Protein AF-A0A5J4VW97-F1 (afdb_monomer)

Nearest PDB structures (foldseek):
  2fdo-assembly1_A  TM=5.458E-01  e=4.031E+00  Archaeoglobus fulgidus DSM 4304

pLDDT: mean 90.82, std 8.88, range [50.03, 98.62]

Organism: NCBI:txid222440

Sequence (195 aa):
MKVKSCKAITDGGGIFLSSGLGSKIILDKSEIYQCESNGNGGGIYSQIFISSQNSYQISGFGGGIFLICDGKYYPSQKNMDFHGMKIYNNSADKFGQSAYVVMNNVSEWCQHGILGEYLKGNYSDTYSNETDLEGIAMNMNIFNYATQQLIQQQQQPLELFWRILGILNKANVIAKVSMTKTKLSFILEGQNMIS

Solvent-accessible surface area (backbone atoms only — not comparable to full-atom values): 10169 Å² total; per-residue (Å²): 90,80,36,63,70,20,66,29,80,43,55,13,25,64,36,74,45,81,42,52,69,90,60,70,52,74,38,56,62,17,38,34,32,46,9,26,24,64,15,26,1,2,20,30,21,37,39,34,30,84,64,98,75,79,90,71,84,69,60,18,33,0,1,23,29,20,40,39,27,61,51,79,80,55,80,92,68,72,33,65,32,24,33,62,16,41,64,45,75,28,45,35,82,68,47,5,27,33,28,21,40,37,17,54,47,45,55,61,55,26,48,36,82,62,78,15,42,38,65,47,32,66,63,39,100,87,75,51,62,61,57,32,41,21,30,29,70,35,49,45,74,57,58,52,72,51,51,71,68,58,46,67,71,61,41,44,46,48,59,70,53,35,54,80,72,46,45,78,76,44,80,46,79,49,79,48,78,52,101,88,51,76,45,80,45,82,47,77,43,56,48,71,61,84,129

Foldseek 3Di:
DEFDLFEEQEAASAEEEDEEPLAADAQAQYEFANFAYQAEARHYEYEYYHDDDDDFDDGFYAQHYEYEYQDDDDVVSNRQANAQYHFDHGGTPAAQSHYEYEEQPLLCCCQPDAQSRRNQRPPDPVPHDLRNAKYANDHPVCVRPDDPVRCVVGMGRSSVSRDPDWAFPDWDWDWDDDPVDIDIDIDTDTPPPDD

Mean predicted aligned error: 6.79 Å

Structure (mmCIF, N/CA/C/O backbone):
data_AF-A0A5J4VW97-F1
#
_entry.id   AF-A0A5J4VW97-F1
#
loop_
_atom_site.group_PDB
_atom_site.id
_atom_site.type_symbol
_atom_site.label_atom_id
_atom_site.label_alt_id
_atom_site.label_comp_id
_atom_site.label_asym_id
_atom_site.label_entity_id
_atom_site.label_seq_id
_atom_site.pdbx_PDB_ins_code
_atom_site.Cartn_x
_atom_site.Cartn_y
_atom_site.Cartn_z
_atom_site.occupancy
_atom_site.B_iso_or_equiv
_atom_site.auth_seq_id
_atom_site.auth_comp_id
_atom_site.auth_asym_id
_atom_site.auth_atom_id
_atom_site.pdbx_PDB_model_num
ATOM 1 N N . MET A 1 1 ? -4.703 -15.954 -4.474 1.00 94.12 1 MET A N 1
ATOM 2 C CA . MET A 1 1 ? -3.315 -16.131 -4.986 1.00 94.12 1 MET A CA 1
ATOM 3 C C . MET A 1 1 ? -2.323 -16.042 -3.825 1.00 94.12 1 MET A C 1
ATOM 5 O O . MET A 1 1 ? -2.695 -15.469 -2.812 1.00 94.12 1 MET A O 1
ATOM 9 N N . LYS A 1 2 ? -1.099 -16.590 -3.924 1.00 96.56 2 LYS A N 1
ATOM 10 C CA . LYS A 1 2 ? -0.040 -16.382 -2.914 1.00 96.56 2 LYS A CA 1
ATOM 11 C C . LYS A 1 2 ? 1.253 -15.875 -3.564 1.00 96.56 2 LYS A C 1
ATOM 13 O O . LYS A 1 2 ? 1.780 -16.563 -4.432 1.00 96.56 2 LYS A O 1
ATOM 18 N N . VAL A 1 3 ? 1.755 -14.723 -3.124 1.00 97.12 3 VAL A N 1
ATOM 19 C CA . VAL A 1 3 ? 3.041 -14.124 -3.518 1.00 97.12 3 VAL A CA 1
ATOM 20 C C . VAL A 1 3 ? 3.897 -14.043 -2.260 1.00 97.12 3 VAL A C 1
ATOM 22 O O . VAL A 1 3 ? 3.476 -13.459 -1.264 1.00 97.12 3 VAL A O 1
ATOM 25 N N . LYS A 1 4 ? 5.047 -14.717 -2.244 1.00 97.06 4 LYS A N 1
ATOM 26 C CA . LYS A 1 4 ? 5.792 -14.912 -1.000 1.00 97.06 4 LYS A CA 1
ATOM 27 C C . LYS A 1 4 ? 7.289 -14.959 -1.196 1.00 97.06 4 LYS A C 1
ATOM 29 O O . LYS A 1 4 ? 7.751 -15.576 -2.153 1.00 97.06 4 LYS A O 1
ATOM 34 N N . SER A 1 5 ? 8.023 -14.401 -0.235 1.00 97.12 5 SER A N 1
ATOM 35 C CA . SER A 1 5 ? 9.491 -14.473 -0.203 1.00 97.12 5 SER A CA 1
ATOM 36 C C . SER A 1 5 ? 10.131 -13.970 -1.507 1.00 97.12 5 SER A C 1
ATOM 38 O O . SER A 1 5 ? 11.146 -14.500 -1.958 1.00 97.12 5 SER A O 1
ATOM 40 N N . CYS A 1 6 ? 9.490 -12.983 -2.136 1.00 95.50 6 CYS A N 1
ATOM 41 C CA . CYS A 1 6 ? 9.892 -12.406 -3.410 1.00 95.50 6 CYS A CA 1
ATOM 42 C C . CYS A 1 6 ? 10.992 -11.363 -3.214 1.00 95.50 6 CYS A C 1
ATOM 44 O O . CYS A 1 6 ? 10.962 -10.613 -2.241 1.00 95.50 6 CYS A O 1
ATOM 46 N N . LYS A 1 7 ? 11.940 -11.307 -4.154 1.00 94.06 7 LYS A N 1
ATOM 47 C CA . LYS A 1 7 ? 13.044 -10.342 -4.158 1.00 94.06 7 LYS A CA 1
ATOM 48 C C . LYS A 1 7 ? 13.318 -9.898 -5.588 1.00 94.06 7 LYS A C 1
ATOM 50 O O . LYS A 1 7 ? 13.533 -10.754 -6.446 1.00 94.06 7 LYS A O 1
ATOM 55 N N . ALA A 1 8 ? 13.356 -8.595 -5.843 1.00 93.31 8 ALA A N 1
ATOM 56 C CA . ALA A 1 8 ? 13.760 -8.056 -7.141 1.00 93.31 8 ALA A CA 1
ATOM 57 C C . ALA A 1 8 ? 14.739 -6.886 -7.023 1.00 93.31 8 ALA A C 1
ATOM 59 O O . ALA A 1 8 ? 14.723 -6.114 -6.069 1.00 93.31 8 ALA A O 1
ATOM 60 N N . ILE A 1 9 ? 15.586 -6.748 -8.044 1.00 92.25 9 ILE A N 1
ATOM 61 C CA . ILE A 1 9 ? 16.441 -5.565 -8.237 1.00 92.25 9 ILE A CA 1
ATOM 62 C C . ILE A 1 9 ? 15.635 -4.422 -8.880 1.00 92.25 9 ILE A C 1
ATOM 64 O O . ILE A 1 9 ? 15.969 -3.253 -8.729 1.00 92.25 9 ILE A O 1
ATOM 68 N N . THR A 1 10 ? 14.576 -4.758 -9.610 1.00 92.06 10 THR A N 1
ATOM 69 C CA . THR A 1 10 ? 13.643 -3.813 -10.232 1.00 92.06 10 THR A CA 1
ATOM 70 C C . THR A 1 10 ? 12.301 -3.881 -9.510 1.00 92.06 10 THR A C 1
ATOM 72 O O . THR A 1 10 ? 12.257 -4.276 -8.351 1.00 92.06 10 THR A O 1
ATOM 75 N N . ASP A 1 11 ? 11.214 -3.510 -10.179 1.00 94.06 11 ASP A N 1
ATOM 76 C CA . ASP A 1 11 ? 9.869 -3.587 -9.627 1.00 94.06 11 ASP A CA 1
ATOM 77 C C . ASP A 1 11 ? 9.306 -5.020 -9.596 1.00 94.06 11 ASP A C 1
ATOM 79 O O . ASP A 1 11 ? 9.664 -5.851 -10.435 1.00 94.06 11 ASP A O 1
ATOM 83 N N . GLY A 1 12 ? 8.355 -5.278 -8.694 1.00 92.62 12 GLY A N 1
ATOM 84 C CA . GLY A 1 12 ? 7.466 -6.440 -8.781 1.00 92.62 12 GLY A CA 1
ATOM 85 C C . GLY A 1 12 ? 8.156 -7.774 -8.522 1.00 92.62 12 GLY A C 1
ATOM 86 O O . GLY A 1 12 ? 8.229 -8.607 -9.422 1.00 92.62 12 GLY A O 1
ATOM 87 N N . GLY A 1 13 ? 8.631 -8.019 -7.299 1.00 91.44 13 GLY A N 1
ATOM 88 C CA . GLY A 1 13 ? 9.433 -9.212 -6.989 1.00 91.44 13 GLY A CA 1
ATOM 89 C C . GLY A 1 13 ? 8.749 -10.556 -7.250 1.00 91.44 13 GLY A C 1
ATOM 90 O O . GLY A 1 13 ? 9.432 -11.569 -7.398 1.00 91.44 13 GLY A O 1
ATOM 91 N N . GLY A 1 14 ? 7.417 -10.595 -7.292 1.00 94.44 14 GLY A N 1
ATOM 92 C CA . GLY A 1 14 ? 6.655 -11.753 -7.756 1.00 94.44 14 GLY A CA 1
ATOM 93 C C . GLY A 1 14 ? 5.895 -11.486 -9.048 1.00 94.44 14 GLY A C 1
ATOM 94 O O . GLY A 1 14 ? 5.873 -12.332 -9.939 1.00 94.44 14 GLY A O 1
ATOM 95 N N . ILE A 1 15 ? 5.238 -10.330 -9.136 1.00 95.88 15 ILE A N 1
ATOM 96 C CA . ILE A 1 15 ? 4.358 -9.980 -10.248 1.00 95.88 15 ILE A CA 1
ATOM 97 C C . ILE A 1 15 ? 4.656 -8.558 -10.711 1.00 95.88 15 ILE A C 1
ATOM 99 O O . ILE A 1 15 ? 4.602 -7.613 -9.927 1.00 95.88 15 ILE A O 1
ATOM 103 N N . PHE A 1 16 ? 4.869 -8.415 -12.015 1.00 93.88 16 PHE A N 1
ATOM 104 C CA . PHE A 1 16 ? 4.930 -7.138 -12.708 1.00 93.88 16 PHE A CA 1
ATOM 105 C C . PHE A 1 16 ? 3.758 -7.049 -13.688 1.00 93.88 16 PHE A C 1
ATOM 107 O O . PHE A 1 16 ? 3.637 -7.876 -14.595 1.00 93.88 16 PHE A O 1
ATOM 114 N N . LEU A 1 17 ? 2.887 -6.057 -13.508 1.00 90.81 17 LEU A N 1
ATOM 115 C CA . LEU A 1 17 ? 1.732 -5.810 -14.367 1.00 90.81 17 LEU A CA 1
ATOM 116 C C . LEU A 1 17 ? 1.817 -4.417 -14.976 1.00 90.81 17 LEU A C 1
ATOM 118 O O . LEU A 1 17 ? 1.935 -3.417 -14.275 1.00 90.81 17 LEU A O 1
ATOM 122 N N . SER A 1 18 ? 1.675 -4.360 -16.294 1.00 89.44 18 SER A N 1
ATOM 123 C CA . SER A 1 18 ? 1.541 -3.122 -17.054 1.00 89.44 18 SER A CA 1
ATOM 124 C C . SER A 1 18 ? 0.348 -3.305 -17.983 1.00 89.44 18 SER A C 1
ATOM 126 O O . SER A 1 18 ? 0.370 -4.156 -18.872 1.00 89.44 18 SER A O 1
ATOM 128 N N . SER A 1 19 ? -0.745 -2.599 -17.696 1.00 86.44 19 SER A N 1
ATOM 129 C CA . SER A 1 19 ? -2.043 -2.839 -18.333 1.00 86.44 19 SER A CA 1
ATOM 130 C C . SER A 1 19 ? -2.726 -1.539 -18.764 1.00 86.44 19 SER A C 1
ATOM 132 O O . SER A 1 19 ? -2.532 -0.483 -18.166 1.00 86.44 19 SER A O 1
ATOM 134 N N . GLY A 1 20 ? -3.567 -1.614 -19.796 1.00 85.56 20 GLY A N 1
ATOM 135 C CA . GLY A 1 20 ? -4.351 -0.467 -20.264 1.00 85.56 20 GLY A CA 1
ATOM 136 C C . GLY A 1 20 ? -5.549 -0.136 -19.364 1.00 85.56 20 GLY A C 1
ATOM 137 O O . GLY A 1 20 ? -5.940 -0.927 -18.499 1.00 85.56 20 GLY A O 1
ATOM 138 N N . LEU A 1 21 ? -6.178 1.018 -19.599 1.00 81.25 21 LEU A N 1
ATOM 139 C CA . LEU A 1 21 ? -7.448 1.394 -18.964 1.00 81.25 21 LEU A CA 1
ATOM 140 C C . LEU A 1 21 ? -8.512 0.293 -19.081 1.00 81.25 21 LEU A C 1
ATOM 142 O O . LEU A 1 21 ? -8.637 -0.376 -20.102 1.00 81.25 21 LEU A O 1
ATOM 146 N N . GLY A 1 22 ? -9.319 0.144 -18.029 1.00 79.88 22 GLY A N 1
ATOM 147 C CA . GLY A 1 22 ? -10.380 -0.869 -17.957 1.00 79.88 22 GLY A CA 1
ATOM 148 C C . GLY A 1 22 ? -9.904 -2.252 -17.502 1.00 79.88 22 GLY A C 1
ATOM 149 O O . GLY A 1 22 ? -10.734 -3.134 -17.278 1.00 79.88 22 GLY A O 1
ATOM 150 N N . SER A 1 23 ? -8.596 -2.434 -17.305 1.00 87.00 23 SER A N 1
ATOM 151 C CA . SER A 1 23 ? -8.039 -3.644 -16.695 1.00 87.00 23 SER A CA 1
ATOM 152 C C . SER A 1 23 ? -8.556 -3.843 -15.273 1.00 87.00 23 SER A C 1
ATOM 154 O O . SER A 1 23 ? -8.866 -2.878 -14.570 1.00 87.00 23 SER A O 1
ATOM 156 N N . LYS A 1 24 ? -8.650 -5.108 -14.858 1.00 90.88 24 LYS A N 1
ATOM 157 C CA . LYS A 1 24 ? -9.114 -5.494 -13.525 1.00 90.88 24 LYS A CA 1
ATOM 158 C C . LYS A 1 24 ? -7.954 -6.000 -12.681 1.00 90.88 24 LYS A C 1
ATOM 160 O O . LYS A 1 24 ? -7.224 -6.885 -13.116 1.00 90.88 24 LYS A O 1
ATOM 165 N N . ILE A 1 25 ? -7.846 -5.486 -11.464 1.00 92.38 25 ILE A N 1
ATOM 166 C CA . ILE A 1 25 ? -6.934 -5.957 -10.428 1.00 92.38 25 ILE A CA 1
ATOM 167 C C . ILE A 1 25 ? -7.789 -6.424 -9.254 1.00 92.38 25 ILE A C 1
ATOM 169 O O . ILE A 1 25 ? -8.270 -5.626 -8.452 1.00 92.38 25 ILE A O 1
ATOM 173 N N . ILE A 1 26 ? -7.996 -7.734 -9.183 1.00 94.69 26 ILE A N 1
ATOM 174 C CA . ILE A 1 26 ? -8.779 -8.375 -8.128 1.00 94.69 26 ILE A CA 1
ATOM 175 C C . ILE A 1 26 ? -7.824 -9.241 -7.315 1.00 94.69 26 ILE A C 1
ATOM 177 O O . ILE A 1 26 ? -7.293 -10.230 -7.820 1.00 94.69 26 ILE A O 1
ATOM 181 N N . LEU A 1 27 ? -7.591 -8.847 -6.067 1.00 95.56 27 LEU A N 1
ATOM 182 C CA . LEU A 1 27 ? -6.713 -9.533 -5.121 1.00 95.56 27 LEU A CA 1
ATOM 183 C C . LEU A 1 27 ? -7.504 -10.198 -3.985 1.00 95.56 27 LEU A C 1
ATOM 185 O O . LEU A 1 27 ? -6.908 -10.559 -2.968 1.00 95.56 27 LEU A O 1
ATOM 189 N N . ASP A 1 28 ? -8.811 -10.422 -4.179 1.00 92.31 28 ASP A N 1
ATOM 190 C CA . ASP A 1 28 ? -9.676 -11.084 -3.195 1.00 92.31 28 ASP A CA 1
ATOM 191 C C . ASP A 1 28 ? -9.049 -12.381 -2.665 1.00 92.31 28 ASP A C 1
ATOM 193 O O . ASP A 1 28 ? -8.568 -13.226 -3.433 1.00 92.31 28 ASP A O 1
ATOM 197 N N . LYS A 1 29 ? -9.005 -12.510 -1.332 1.00 93.69 29 LYS A N 1
ATOM 198 C CA . LYS A 1 29 ? -8.414 -13.652 -0.601 1.00 93.69 29 LYS A CA 1
ATOM 199 C C . LYS A 1 29 ? -7.006 -14.031 -1.077 1.00 93.69 29 LYS A C 1
ATOM 201 O O . LYS A 1 29 ? -6.632 -15.210 -1.096 1.00 93.69 29 LYS A O 1
ATOM 206 N N . SER A 1 30 ? -6.214 -13.048 -1.494 1.00 97.19 30 SER A N 1
ATOM 207 C CA . SER A 1 30 ? -4.805 -13.253 -1.827 1.00 97.19 30 SER A CA 1
ATOM 208 C C . SER A 1 30 ? -3.902 -13.009 -0.626 1.00 97.19 30 SER A C 1
ATOM 210 O O . SER A 1 30 ? -4.297 -12.372 0.341 1.00 97.19 30 SER A O 1
ATOM 212 N N . GLU A 1 31 ? -2.694 -13.557 -0.669 1.00 98.25 31 GLU A N 1
ATOM 213 C CA . GLU A 1 31 ? -1.707 -13.450 0.403 1.00 98.25 31 GLU A CA 1
ATOM 214 C C . GLU A 1 31 ? -0.381 -12.954 -0.180 1.00 98.25 31 GLU A C 1
ATOM 216 O O . GLU A 1 31 ? 0.130 -13.560 -1.125 1.00 98.25 31 GLU A O 1
ATOM 221 N N . ILE A 1 32 ? 0.151 -11.852 0.353 1.00 98.44 32 ILE A N 1
ATOM 222 C CA . ILE A 1 32 ? 1.401 -11.214 -0.080 1.00 98.44 32 ILE A CA 1
ATOM 223 C C . ILE A 1 32 ? 2.275 -10.995 1.152 1.00 98.44 32 ILE A C 1
ATOM 225 O O . ILE A 1 32 ? 1.949 -10.164 2.004 1.00 98.44 32 ILE A O 1
ATOM 229 N N . TYR A 1 33 ? 3.368 -11.745 1.276 1.00 97.44 33 TYR A N 1
ATOM 230 C CA . TYR A 1 33 ? 4.184 -11.683 2.487 1.00 97.44 33 TYR A CA 1
ATOM 231 C C . TYR A 1 33 ? 5.679 -11.869 2.252 1.00 97.44 33 TYR A C 1
ATOM 233 O O . TYR A 1 33 ? 6.091 -12.645 1.389 1.00 97.44 33 TYR A O 1
ATOM 241 N N . GLN A 1 34 ? 6.501 -11.207 3.072 1.00 97.44 34 GLN A N 1
ATOM 242 C CA . GLN A 1 34 ? 7.968 -11.294 3.000 1.00 97.44 34 GLN A CA 1
ATOM 243 C C . GLN A 1 34 ? 8.530 -10.950 1.620 1.00 97.44 34 GLN A C 1
ATOM 245 O O . GLN A 1 34 ? 9.440 -11.615 1.133 1.00 97.44 34 GLN A O 1
ATOM 250 N N . CYS A 1 35 ? 7.959 -9.942 0.971 1.00 97.38 35 CYS A N 1
ATOM 251 C CA . CYS A 1 35 ? 8.420 -9.481 -0.325 1.00 97.38 35 CYS A CA 1
ATOM 252 C C . CYS A 1 35 ? 9.216 -8.171 -0.203 1.00 97.38 35 CYS A C 1
ATOM 254 O O . CYS A 1 35 ? 8.931 -7.339 0.662 1.00 97.38 35 CYS A O 1
ATOM 256 N N . GLU A 1 36 ? 10.209 -8.007 -1.076 1.00 94.12 36 GLU A N 1
ATOM 257 C CA . GLU A 1 36 ? 11.095 -6.839 -1.154 1.00 94.12 36 GLU A CA 1
ATOM 258 C C . GLU A 1 36 ? 11.509 -6.562 -2.611 1.00 94.12 36 GLU A C 1
ATOM 260 O O . GLU A 1 36 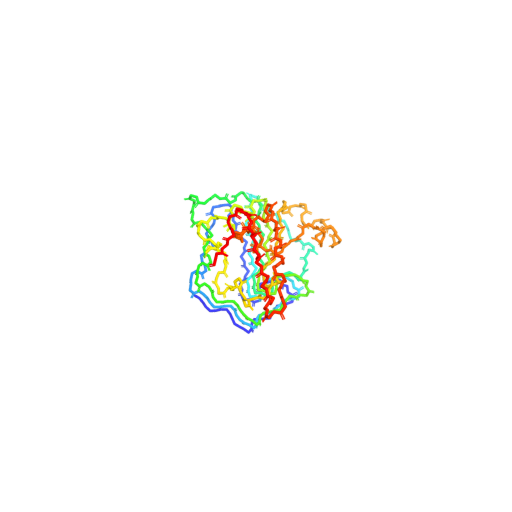? 11.510 -7.448 -3.471 1.00 94.12 36 GLU A O 1
ATOM 265 N N . SER A 1 37 ? 11.862 -5.312 -2.897 1.00 94.38 37 SER A N 1
ATOM 266 C CA . SER A 1 37 ? 12.276 -4.849 -4.221 1.00 94.38 37 SER A CA 1
ATOM 267 C C . SER A 1 37 ? 13.146 -3.600 -4.080 1.00 94.38 37 SER A C 1
ATOM 269 O O . SER A 1 37 ? 12.758 -2.702 -3.338 1.00 94.38 37 SER A O 1
ATOM 271 N N . ASN A 1 38 ? 14.234 -3.482 -4.851 1.00 93.88 38 ASN A N 1
ATOM 272 C CA . ASN A 1 38 ? 14.970 -2.210 -4.977 1.00 93.88 38 ASN A CA 1
ATOM 273 C C . ASN A 1 38 ? 14.249 -1.206 -5.914 1.00 93.88 38 ASN A C 1
ATOM 275 O O . ASN A 1 38 ? 14.576 -0.018 -5.930 1.00 93.88 38 ASN A O 1
ATOM 279 N N . GLY A 1 39 ? 13.291 -1.681 -6.721 1.00 94.56 39 GLY A N 1
ATOM 280 C CA . GLY A 1 39 ? 12.294 -0.869 -7.425 1.00 94.56 39 GLY A CA 1
ATOM 281 C C . GLY A 1 39 ? 11.084 -0.579 -6.532 1.00 94.56 39 GLY A C 1
ATOM 282 O O . GLY A 1 39 ? 11.227 -0.237 -5.362 1.00 94.56 39 GLY A O 1
ATOM 283 N N . ASN A 1 40 ? 9.878 -0.756 -7.055 1.00 96.06 40 ASN A N 1
ATOM 284 C CA . ASN A 1 40 ? 8.617 -0.629 -6.332 1.00 96.06 40 ASN A CA 1
ATOM 285 C C . ASN A 1 40 ? 7.847 -1.953 -6.293 1.00 96.06 40 ASN A C 1
ATOM 287 O O . ASN A 1 40 ? 7.961 -2.778 -7.199 1.00 96.06 40 ASN A O 1
ATOM 291 N N . GLY A 1 41 ? 6.981 -2.132 -5.297 1.00 96.94 41 GLY A N 1
ATOM 292 C CA . GLY A 1 41 ? 6.076 -3.280 -5.268 1.00 96.94 41 GLY A CA 1
ATOM 293 C C . GLY A 1 41 ? 6.819 -4.585 -5.013 1.00 96.94 41 GLY A C 1
ATOM 294 O O . GLY A 1 41 ? 6.912 -5.418 -5.911 1.00 96.94 41 GLY A O 1
ATOM 295 N N . GLY A 1 42 ? 7.353 -4.791 -3.808 1.00 97.06 42 GLY A N 1
ATOM 296 C CA . GLY A 1 42 ? 8.178 -5.973 -3.511 1.00 97.06 42 GLY A CA 1
ATOM 297 C C . GLY A 1 42 ? 7.508 -7.298 -3.853 1.00 97.06 42 GLY A C 1
ATOM 298 O O . GLY A 1 42 ? 8.170 -8.212 -4.341 1.00 97.06 42 GLY A O 1
ATOM 299 N N . GLY A 1 43 ? 6.193 -7.414 -3.670 1.00 97.62 43 GLY A N 1
ATOM 300 C CA . GLY A 1 43 ? 5.419 -8.542 -4.185 1.00 97.62 43 GLY A CA 1
ATOM 301 C C . GLY A 1 43 ? 4.866 -8.262 -5.579 1.00 97.62 43 GLY A C 1
ATOM 302 O O . GLY A 1 43 ? 5.103 -9.024 -6.518 1.00 97.62 43 GLY A O 1
ATOM 303 N N . ILE A 1 44 ? 4.103 -7.179 -5.699 1.00 97.88 44 ILE A N 1
ATOM 304 C CA . ILE A 1 44 ? 3.354 -6.819 -6.898 1.00 97.88 44 ILE A CA 1
ATOM 305 C C . ILE A 1 44 ? 3.645 -5.371 -7.270 1.00 97.88 44 ILE A C 1
ATOM 307 O O . ILE A 1 44 ? 3.345 -4.446 -6.517 1.00 97.88 44 ILE A O 1
ATOM 311 N N . TYR A 1 45 ? 4.133 -5.180 -8.484 1.00 96.38 45 TYR A N 1
ATOM 312 C CA . TYR A 1 45 ? 4.105 -3.900 -9.166 1.00 96.38 45 TYR A CA 1
ATOM 313 C C . TYR A 1 45 ? 2.953 -3.891 -10.158 1.00 96.38 45 TYR A C 1
ATOM 315 O O . TYR A 1 45 ? 2.814 -4.818 -10.960 1.00 96.38 45 TYR A O 1
ATOM 323 N N . SER A 1 46 ? 2.134 -2.844 -10.125 1.00 94.38 46 SER A N 1
ATOM 324 C CA . SER A 1 46 ? 1.046 -2.682 -11.074 1.00 94.38 46 SER A CA 1
ATOM 325 C C . SER A 1 46 ? 0.936 -1.258 -11.587 1.00 94.38 46 SER A C 1
ATOM 327 O O . SER A 1 46 ? 0.770 -0.304 -10.829 1.00 94.38 46 SER A O 1
ATOM 329 N N . GLN A 1 47 ? 0.910 -1.147 -12.908 1.00 91.75 47 GLN A N 1
ATOM 330 C CA . GLN A 1 47 ? 0.660 0.081 -13.630 1.00 91.75 47 GLN A CA 1
ATOM 331 C C . GLN A 1 47 ? -0.599 -0.048 -14.496 1.00 91.75 47 GLN A C 1
ATOM 333 O O . GLN A 1 47 ? -0.702 -0.959 -15.321 1.00 91.75 47 GLN A O 1
ATOM 338 N N . ILE A 1 48 ? -1.523 0.907 -14.355 1.00 89.81 48 ILE A N 1
ATOM 339 C CA . ILE A 1 48 ? -2.677 1.090 -15.246 1.00 89.81 48 ILE A CA 1
ATOM 340 C C . ILE A 1 48 ? -2.538 2.426 -15.987 1.00 89.81 48 ILE A C 1
ATOM 342 O O . ILE A 1 48 ? -2.522 3.485 -15.357 1.00 89.81 48 ILE A O 1
ATOM 346 N N . PHE A 1 49 ? -2.480 2.393 -17.320 1.00 84.81 49 PHE A N 1
ATOM 347 C CA . PHE A 1 49 ? -2.211 3.579 -18.143 1.00 84.81 49 PHE A CA 1
ATOM 348 C C . PHE A 1 49 ? -3.209 3.776 -19.295 1.00 84.81 49 PHE A C 1
ATOM 350 O O . PHE A 1 49 ? -3.850 2.839 -19.772 1.00 84.81 49 PHE A O 1
ATOM 357 N N . ILE A 1 50 ? -3.336 5.027 -19.749 1.00 78.62 50 ILE A N 1
ATOM 358 C CA . ILE A 1 50 ? -4.215 5.428 -20.864 1.00 78.62 50 ILE A CA 1
ATOM 359 C C . ILE A 1 50 ? -3.555 5.165 -22.226 1.00 78.62 50 ILE A C 1
ATOM 361 O O . ILE A 1 50 ? -4.214 4.714 -23.159 1.00 78.62 50 ILE A O 1
ATOM 365 N N . SER A 1 51 ? -2.247 5.398 -22.335 1.00 71.56 51 SER A N 1
ATOM 366 C CA . SER A 1 51 ? -1.437 5.161 -23.536 1.00 71.56 51 SER A CA 1
ATOM 367 C C . SER A 1 51 ? -0.065 4.618 -23.150 1.00 71.56 51 SER A C 1
ATOM 369 O O . SER A 1 51 ? 0.418 4.943 -22.067 1.00 71.56 51 SER A O 1
ATOM 371 N N . SER A 1 52 ? 0.567 3.823 -24.020 1.00 63.59 52 SER A N 1
ATOM 372 C CA . SER A 1 52 ? 1.891 3.238 -23.770 1.00 63.59 52 SER A CA 1
ATOM 373 C C . SER A 1 52 ? 2.894 4.314 -23.354 1.00 63.59 52 SER A C 1
ATOM 375 O O . SER A 1 52 ? 3.186 5.223 -24.135 1.00 63.59 52 SER A O 1
ATOM 377 N N . GLN A 1 53 ? 3.415 4.213 -22.137 1.00 61.88 53 GLN A N 1
ATOM 378 C CA . GLN A 1 53 ? 4.442 5.108 -21.628 1.00 61.88 53 GLN A CA 1
ATOM 379 C C . GLN A 1 53 ? 5.641 4.318 -21.104 1.00 61.88 53 GLN A C 1
ATOM 381 O O . GLN A 1 53 ? 5.512 3.181 -20.656 1.00 61.88 53 GLN A O 1
ATOM 386 N N . ASN A 1 54 ? 6.811 4.945 -21.230 1.00 60.56 54 ASN A N 1
ATOM 387 C CA . ASN A 1 54 ? 8.114 4.385 -20.888 1.00 60.56 54 ASN A CA 1
ATOM 388 C C . ASN A 1 54 ? 8.377 4.356 -19.376 1.00 60.56 54 ASN A C 1
ATOM 390 O O . ASN A 1 54 ? 7.722 5.042 -18.598 1.00 60.56 54 ASN A O 1
ATOM 394 N N . SER A 1 55 ? 9.405 3.582 -19.022 1.00 57.31 55 SER A N 1
ATOM 395 C CA . SER A 1 55 ? 9.977 3.381 -17.687 1.00 57.31 55 SER A CA 1
ATOM 396 C C . SER A 1 55 ? 10.184 4.667 -16.881 1.00 57.31 55 SER A C 1
ATOM 398 O O . SER A 1 55 ? 10.706 5.660 -17.397 1.00 57.31 55 SER A O 1
ATOM 400 N N . TYR A 1 56 ? 9.865 4.597 -15.591 1.00 67.75 56 TYR A N 1
ATOM 401 C CA . TYR A 1 56 ? 9.870 5.721 -14.656 1.00 67.75 56 TYR A CA 1
ATOM 402 C C . TYR A 1 56 ? 11.086 5.707 -13.727 1.00 67.75 56 TYR A C 1
ATOM 404 O O . TYR A 1 56 ? 11.671 4.658 -13.477 1.00 67.75 56 TYR A O 1
ATOM 412 N N . GLN A 1 57 ? 11.473 6.881 -13.218 1.00 75.19 57 GLN A N 1
ATOM 413 C CA . GLN A 1 57 ? 12.696 7.059 -12.415 1.00 75.19 57 GLN A CA 1
ATOM 414 C C . GLN A 1 57 ? 12.494 6.897 -10.900 1.00 75.19 57 GLN A C 1
ATOM 416 O O . GLN A 1 57 ? 13.445 7.015 -10.129 1.00 75.19 57 GLN A O 1
ATOM 421 N N . ILE A 1 58 ? 11.266 6.654 -10.455 1.00 88.25 58 ILE A N 1
ATOM 422 C CA . ILE A 1 58 ? 10.917 6.548 -9.039 1.00 88.25 58 ILE A CA 1
ATOM 423 C C . ILE A 1 58 ? 10.982 5.094 -8.562 1.00 88.25 58 ILE A C 1
ATOM 425 O O . ILE A 1 58 ? 10.474 4.189 -9.216 1.00 88.25 58 ILE A O 1
ATOM 429 N N . SER A 1 59 ? 11.585 4.873 -7.399 1.00 94.62 59 SER A N 1
ATOM 430 C CA . SER A 1 59 ? 11.705 3.556 -6.763 1.00 94.62 59 SER A CA 1
ATOM 431 C C . SER A 1 59 ? 11.534 3.638 -5.246 1.00 94.62 59 SER A C 1
ATOM 433 O O . SER A 1 59 ? 11.573 4.736 -4.674 1.00 94.62 59 SER A O 1
ATOM 435 N N . GLY A 1 60 ? 11.389 2.485 -4.594 1.00 96.00 60 GLY A N 1
ATOM 436 C CA . GLY A 1 60 ? 11.395 2.328 -3.142 1.00 96.00 60 GLY A CA 1
ATOM 437 C C . GLY A 1 60 ? 10.022 2.402 -2.478 1.00 96.00 60 GLY A C 1
ATOM 438 O O . GLY A 1 60 ? 9.962 2.525 -1.260 1.00 96.00 60 GLY A O 1
ATOM 439 N N . PHE A 1 61 ? 8.923 2.368 -3.233 1.00 97.62 61 PHE A N 1
ATOM 440 C CA . PHE A 1 61 ? 7.564 2.472 -2.694 1.00 97.62 61 PHE A CA 1
ATOM 441 C C . PHE A 1 61 ? 6.840 1.121 -2.718 1.00 97.62 61 PHE A C 1
ATOM 443 O O . PHE A 1 61 ? 7.027 0.327 -3.641 1.00 97.62 61 PHE A O 1
ATOM 450 N N . GLY A 1 62 ? 5.947 0.889 -1.753 1.00 97.75 62 GLY A N 1
ATOM 451 C CA . GLY A 1 62 ? 5.033 -0.252 -1.783 1.00 97.75 62 GLY A CA 1
ATOM 452 C C . GLY A 1 62 ? 5.726 -1.585 -1.512 1.00 97.75 62 GLY A C 1
ATOM 453 O O . GLY A 1 62 ? 6.041 -2.325 -2.440 1.00 97.75 62 GLY A O 1
ATOM 454 N N . GLY A 1 63 ? 5.967 -1.927 -0.248 1.00 97.31 63 GLY A N 1
ATOM 455 C CA . GLY A 1 63 ? 6.766 -3.105 0.095 1.00 97.31 63 GLY A CA 1
ATOM 456 C C . GLY A 1 63 ? 6.121 -4.403 -0.380 1.00 97.31 63 GLY A C 1
ATOM 457 O O . GLY A 1 63 ? 6.792 -5.288 -0.901 1.00 97.31 63 GLY A O 1
ATOM 458 N N . GLY A 1 64 ? 4.800 -4.519 -0.263 1.00 98.00 64 GLY A N 1
ATOM 459 C CA . GLY A 1 64 ? 4.048 -5.612 -0.870 1.00 98.00 64 GLY A CA 1
ATOM 460 C C . GLY A 1 64 ? 3.488 -5.230 -2.237 1.00 98.00 64 GLY A C 1
ATOM 461 O O . GLY A 1 64 ? 3.705 -5.957 -3.203 1.00 98.00 64 GLY A O 1
ATOM 462 N N . ILE A 1 65 ? 2.789 -4.097 -2.329 1.00 98.50 65 ILE A N 1
ATOM 463 C CA . ILE A 1 65 ? 2.136 -3.623 -3.553 1.00 98.50 65 ILE A CA 1
ATOM 464 C C . ILE A 1 65 ? 2.542 -2.186 -3.854 1.00 98.50 65 ILE A C 1
ATOM 466 O O . ILE A 1 65 ? 2.390 -1.301 -3.017 1.00 98.50 65 ILE A O 1
ATOM 470 N N . PHE A 1 66 ? 2.929 -1.927 -5.095 1.00 97.81 66 PHE A N 1
ATOM 471 C CA . PHE A 1 66 ? 2.914 -0.585 -5.656 1.00 97.81 66 PHE A CA 1
ATOM 472 C C . PHE A 1 66 ? 1.890 -0.524 -6.784 1.00 97.81 66 PHE A C 1
ATOM 474 O O . PHE A 1 66 ? 1.963 -1.311 -7.730 1.00 97.81 66 PHE A O 1
ATOM 481 N N . LEU A 1 67 ? 0.936 0.400 -6.677 1.00 96.25 67 LEU A N 1
ATOM 482 C CA . LEU A 1 67 ? -0.092 0.620 -7.688 1.00 96.25 67 LEU A CA 1
ATOM 483 C C . LEU A 1 67 ? -0.051 2.065 -8.168 1.00 96.25 67 LEU A C 1
ATOM 485 O O . LEU A 1 67 ? -0.272 2.990 -7.390 1.00 96.25 67 LEU A O 1
ATOM 489 N N . ILE A 1 68 ? 0.137 2.249 -9.469 1.00 93.62 68 ILE A N 1
ATOM 490 C CA . ILE A 1 68 ? 0.022 3.550 -10.121 1.00 93.62 68 ILE A CA 1
ATOM 491 C C . ILE A 1 68 ? -1.036 3.502 -11.223 1.00 93.62 68 ILE A C 1
ATOM 493 O O . ILE A 1 68 ? -1.055 2.598 -12.060 1.00 93.62 68 ILE A O 1
ATOM 497 N N . CYS A 1 69 ? -1.952 4.467 -11.199 1.00 91.12 69 CYS A N 1
ATOM 498 C CA . CYS A 1 69 ? -3.071 4.557 -12.127 1.00 91.12 69 CYS A CA 1
ATOM 499 C C . CYS A 1 69 ? -3.159 5.972 -12.711 1.00 91.12 69 CYS A C 1
ATOM 501 O O . CYS A 1 69 ? -3.407 6.938 -11.990 1.00 91.12 69 CYS A O 1
ATOM 503 N N . ASP A 1 70 ? -2.985 6.093 -14.028 1.00 87.00 70 ASP A N 1
ATOM 504 C CA . ASP A 1 70 ? -3.165 7.363 -14.752 1.00 87.00 70 ASP A CA 1
ATOM 505 C C . ASP A 1 70 ? -4.654 7.658 -15.036 1.00 87.00 70 ASP A C 1
ATOM 507 O O . ASP A 1 70 ? -5.065 8.798 -15.252 1.00 87.00 70 ASP A O 1
ATOM 511 N N . GLY A 1 71 ? -5.491 6.618 -14.986 1.00 81.00 71 GLY A N 1
ATOM 512 C CA . GLY A 1 71 ? -6.937 6.708 -15.154 1.00 81.00 71 GLY A CA 1
ATOM 513 C C . GLY A 1 71 ? -7.685 7.246 -13.937 1.00 81.00 71 GLY A C 1
ATOM 514 O O . GLY A 1 71 ? -7.181 7.270 -12.816 1.00 81.00 71 GLY A O 1
ATOM 515 N N . LYS A 1 72 ? -8.947 7.624 -14.161 1.00 81.19 72 LYS A N 1
ATOM 516 C CA . LYS A 1 72 ? -9.908 7.813 -13.070 1.00 81.19 72 LYS A CA 1
ATOM 517 C C . LYS A 1 7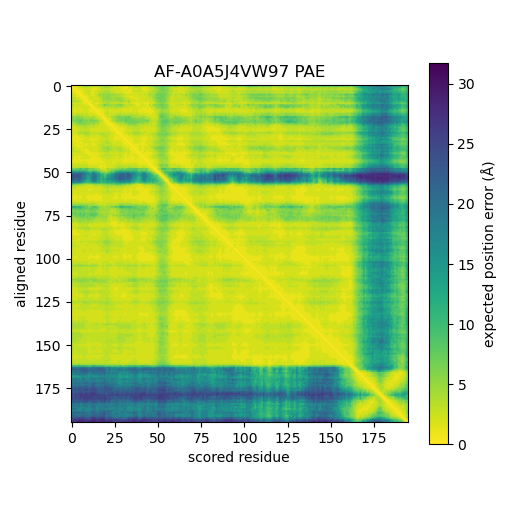2 ? -10.421 6.452 -12.610 1.00 81.19 72 LYS A C 1
ATOM 519 O O . LYS A 1 72 ? -10.813 5.630 -13.441 1.00 81.19 72 LYS A O 1
ATOM 524 N N . TYR A 1 73 ? -10.448 6.234 -11.302 1.00 82.56 73 TYR A N 1
ATOM 525 C CA . TYR A 1 73 ? -11.222 5.150 -10.713 1.00 82.56 73 TYR A CA 1
ATOM 526 C C . TYR A 1 73 ? -12.716 5.407 -10.924 1.00 82.56 73 TYR A C 1
ATOM 528 O O . TYR A 1 73 ? -13.181 6.528 -10.738 1.00 82.56 73 TYR A O 1
ATOM 536 N N . TYR A 1 74 ? -13.459 4.372 -11.313 1.00 85.69 74 TYR A N 1
ATOM 537 C CA . TYR A 1 74 ? -14.912 4.419 -11.424 1.00 85.69 74 TYR A CA 1
ATOM 538 C C . TYR A 1 74 ? -15.495 3.252 -10.622 1.00 85.69 74 TYR A C 1
ATOM 540 O O . TYR A 1 74 ? -15.415 2.110 -11.086 1.00 85.69 74 TYR A O 1
ATOM 548 N N . PRO A 1 75 ? -16.122 3.505 -9.457 1.00 83.31 75 PRO A N 1
ATOM 549 C CA . PRO A 1 75 ? -16.628 2.436 -8.597 1.00 83.31 75 PRO A CA 1
ATOM 550 C C . PRO A 1 75 ? -17.597 1.472 -9.300 1.00 83.31 75 PRO A C 1
ATOM 552 O O . PRO A 1 75 ? -17.605 0.268 -9.047 1.00 83.31 75 PRO A O 1
ATOM 555 N N . SER A 1 76 ? -18.376 1.981 -10.261 1.00 86.50 76 SER A N 1
ATOM 556 C CA . SER A 1 76 ? -19.315 1.189 -11.065 1.00 86.50 76 SER A CA 1
ATOM 557 C C . SER A 1 76 ? -18.653 0.076 -11.887 1.00 86.50 76 SER A C 1
ATOM 559 O O . SER A 1 76 ? -19.326 -0.887 -12.251 1.00 86.50 76 SER A O 1
ATOM 561 N N . GLN A 1 77 ? -17.350 0.174 -12.171 1.00 86.69 77 GLN A N 1
ATOM 562 C CA . GLN A 1 77 ? -16.622 -0.796 -12.991 1.00 86.69 77 GLN A CA 1
ATOM 563 C C . GLN A 1 77 ? -16.164 -2.034 -12.211 1.00 86.69 77 GLN A C 1
ATOM 565 O O . GLN A 1 77 ? -15.849 -3.047 -12.841 1.00 86.69 77 GLN A O 1
ATOM 570 N N . LYS A 1 78 ? -16.129 -1.975 -10.868 1.00 86.31 78 LYS A N 1
ATOM 571 C CA . LYS A 1 78 ? -15.682 -3.076 -9.987 1.00 86.31 78 LYS A CA 1
ATOM 572 C C . LYS A 1 78 ? -14.375 -3.723 -10.463 1.00 86.31 78 LYS A C 1
ATOM 574 O O . LYS A 1 78 ? -14.252 -4.944 -10.557 1.00 86.31 78 LYS A O 1
ATOM 579 N N . ASN A 1 79 ? -13.428 -2.886 -10.869 1.00 88.69 79 ASN A N 1
ATOM 580 C CA . ASN A 1 79 ? -12.168 -3.301 -11.474 1.00 88.69 79 ASN A CA 1
ATOM 581 C C . ASN A 1 79 ? -10.995 -3.298 -10.489 1.00 88.69 79 ASN A C 1
ATOM 583 O O . ASN A 1 79 ? -9.939 -3.802 -10.845 1.00 88.69 79 ASN A O 1
ATOM 587 N N . MET A 1 80 ? -11.166 -2.773 -9.277 1.00 92.06 80 MET A N 1
ATOM 588 C CA . MET A 1 80 ? -10.155 -2.813 -8.220 1.00 92.06 80 MET A CA 1
ATOM 589 C C . MET A 1 80 ? -10.808 -3.305 -6.937 1.00 92.06 80 MET A C 1
ATOM 591 O O . MET A 1 80 ? -11.681 -2.629 -6.390 1.00 92.06 80 MET A O 1
ATOM 595 N N . ASP A 1 81 ? -10.415 -4.496 -6.503 1.00 94.56 81 ASP A N 1
ATOM 596 C CA . ASP A 1 81 ? -10.976 -5.140 -5.320 1.00 94.56 81 ASP A CA 1
ATOM 597 C C . ASP A 1 81 ? -9.895 -5.938 -4.592 1.00 94.56 81 ASP A C 1
ATOM 599 O O . ASP A 1 81 ? -9.438 -6.982 -5.069 1.00 94.56 81 ASP A O 1
ATOM 603 N N . PHE A 1 82 ? -9.444 -5.401 -3.462 1.00 96.19 82 PHE A N 1
ATOM 604 C CA . PHE A 1 82 ? -8.451 -6.010 -2.578 1.00 96.19 82 PHE A CA 1
ATOM 605 C C . PHE A 1 82 ? -9.104 -6.553 -1.296 1.00 96.19 82 PHE A C 1
ATOM 607 O O . PHE A 1 82 ? -8.408 -6.831 -0.314 1.00 96.19 82 PHE A O 1
ATOM 614 N N . HIS A 1 83 ? -10.432 -6.709 -1.277 1.00 94.06 83 HIS A N 1
ATOM 615 C CA . HIS A 1 83 ? -11.157 -7.217 -0.119 1.00 94.06 83 HIS A CA 1
ATOM 616 C C . HIS A 1 83 ? -10.582 -8.568 0.329 1.00 94.06 83 HIS A C 1
ATOM 618 O O . HIS A 1 83 ? -10.250 -9.425 -0.478 1.00 94.06 83 HIS A O 1
ATOM 624 N N . GLY A 1 84 ? -10.405 -8.787 1.634 1.00 94.06 84 GLY A N 1
ATOM 625 C CA . GLY A 1 84 ? -9.927 -10.076 2.152 1.00 94.06 84 GLY A CA 1
ATOM 626 C C . GLY A 1 84 ? -8.478 -10.438 1.788 1.00 94.06 84 GLY A C 1
ATOM 627 O O . GLY A 1 84 ? -8.025 -11.534 2.132 1.00 94.06 84 GLY A O 1
ATOM 628 N N . MET A 1 85 ? -7.739 -9.545 1.123 1.00 98.00 85 MET A N 1
ATOM 629 C CA . MET A 1 85 ? -6.301 -9.685 0.926 1.00 98.00 85 MET A CA 1
ATOM 630 C C . MET A 1 85 ? -5.581 -9.688 2.278 1.00 98.00 85 MET A C 1
ATOM 632 O O . MET A 1 85 ? -5.876 -8.883 3.157 1.00 98.00 85 MET A O 1
ATOM 636 N N . LYS A 1 86 ? -4.596 -10.571 2.429 1.00 98.31 86 LYS A N 1
ATOM 637 C CA . LYS A 1 86 ? -3.638 -10.570 3.533 1.00 98.31 86 LYS A CA 1
ATOM 638 C C . LYS A 1 86 ? -2.299 -10.055 3.034 1.00 98.31 86 LYS A C 1
ATOM 640 O O . LYS A 1 86 ? -1.687 -10.676 2.169 1.00 98.31 86 LYS A O 1
ATOM 645 N N . ILE A 1 87 ? -1.835 -8.955 3.600 1.00 98.31 87 ILE A N 1
ATOM 646 C CA . ILE A 1 87 ? -0.555 -8.339 3.281 1.00 98.31 87 ILE A CA 1
ATOM 647 C C . ILE A 1 87 ? 0.183 -8.045 4.586 1.00 98.31 87 ILE A C 1
ATOM 649 O O . ILE A 1 87 ? -0.386 -7.462 5.506 1.00 98.31 87 ILE A O 1
ATOM 653 N N . TYR A 1 88 ? 1.395 -8.579 4.739 1.00 96.81 88 TYR A N 1
ATOM 654 C CA . TYR A 1 88 ? 2.157 -8.446 5.985 1.00 96.81 88 TYR A CA 1
ATOM 655 C C . TYR A 1 88 ? 3.634 -8.796 5.798 1.00 96.81 88 TYR A C 1
ATOM 657 O O . TYR A 1 88 ? 4.000 -9.576 4.920 1.00 96.81 88 TYR A O 1
ATOM 665 N N . ASN A 1 89 ? 4.489 -8.264 6.673 1.00 96.56 89 ASN A N 1
ATOM 666 C CA . ASN A 1 89 ? 5.937 -8.503 6.672 1.00 96.56 89 ASN A CA 1
ATOM 667 C C . ASN A 1 89 ? 6.618 -8.180 5.332 1.00 96.56 89 ASN A C 1
ATOM 669 O O . ASN A 1 89 ? 7.567 -8.861 4.957 1.00 96.56 89 ASN A O 1
ATOM 673 N N . ASN A 1 90 ? 6.123 -7.188 4.596 1.00 97.31 90 ASN A N 1
ATOM 674 C CA . ASN A 1 90 ? 6.797 -6.670 3.409 1.00 97.31 90 ASN A CA 1
ATOM 675 C C . ASN A 1 90 ? 7.569 -5.395 3.776 1.00 97.31 90 ASN A C 1
ATOM 677 O O . ASN A 1 90 ? 7.278 -4.777 4.802 1.00 97.31 90 ASN A O 1
ATOM 681 N N . SER A 1 91 ? 8.560 -5.020 2.969 1.00 93.44 91 SER A N 1
ATOM 682 C CA . SER A 1 91 ? 9.391 -3.843 3.242 1.00 93.44 91 SER A CA 1
ATOM 683 C C . SER A 1 91 ? 9.546 -2.975 2.004 1.00 93.44 91 SER A C 1
ATOM 685 O O . SER A 1 91 ? 9.850 -3.486 0.927 1.00 93.44 91 SER A O 1
ATOM 687 N N . ALA A 1 92 ? 9.361 -1.669 2.177 1.00 96.06 92 ALA A N 1
ATOM 688 C CA . ALA A 1 92 ? 9.733 -0.638 1.219 1.00 96.06 92 ALA A CA 1
ATOM 689 C C . ALA A 1 92 ? 10.831 0.253 1.815 1.00 96.06 92 ALA A C 1
ATOM 691 O O . ALA A 1 92 ? 10.936 0.392 3.033 1.00 96.06 92 ALA A O 1
ATOM 692 N N . ASP A 1 93 ? 11.635 0.868 0.947 1.00 95.19 93 ASP A N 1
ATOM 693 C CA . ASP A 1 93 ? 12.678 1.816 1.357 1.00 95.19 93 ASP A CA 1
ATOM 694 C C . ASP A 1 93 ? 12.100 3.185 1.749 1.00 95.19 93 ASP A C 1
ATOM 696 O O . ASP A 1 93 ? 12.725 3.942 2.493 1.00 95.19 93 ASP A O 1
ATOM 700 N N . LYS A 1 94 ? 10.928 3.532 1.203 1.00 96.06 94 LYS A N 1
ATOM 701 C CA . LYS A 1 94 ? 10.252 4.818 1.403 1.00 96.06 94 LYS A CA 1
ATOM 702 C C . LYS A 1 94 ? 8.933 4.642 2.152 1.00 96.06 94 LYS A C 1
ATOM 704 O O . LYS A 1 94 ? 8.925 4.660 3.374 1.00 96.06 94 LYS A O 1
ATOM 709 N N . PHE A 1 95 ? 7.828 4.525 1.422 1.00 97.62 95 PHE A N 1
ATOM 710 C CA . PHE A 1 95 ? 6.470 4.618 1.961 1.00 97.62 95 PHE A CA 1
ATOM 711 C C . PHE A 1 95 ? 5.625 3.423 1.524 1.00 97.62 95 PHE A C 1
ATOM 713 O O . PHE A 1 95 ? 5.870 2.826 0.468 1.00 97.62 95 PHE A O 1
ATOM 720 N N . GLY A 1 96 ? 4.597 3.125 2.312 1.00 97.75 96 GLY A N 1
ATOM 721 C CA . GLY A 1 96 ? 3.659 2.039 2.079 1.00 97.75 96 GLY A CA 1
ATOM 722 C C . GLY A 1 96 ? 4.321 0.684 2.281 1.00 97.75 96 GLY A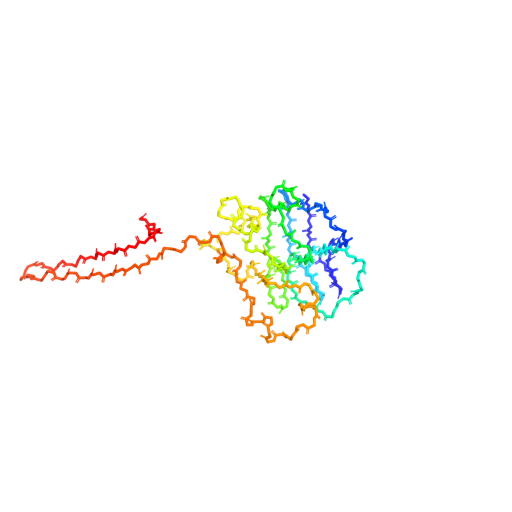 C 1
ATOM 723 O O . GLY A 1 96 ? 4.568 -0.034 1.313 1.00 97.75 96 GLY A O 1
ATOM 724 N N . GLN A 1 97 ? 4.606 0.314 3.532 1.00 97.06 97 GLN A N 1
ATOM 725 C CA . GLN A 1 97 ? 5.241 -0.977 3.844 1.00 97.06 97 GLN A CA 1
ATOM 726 C C . GLN A 1 97 ? 4.430 -2.155 3.295 1.00 97.06 97 GLN A C 1
ATOM 728 O O . GLN A 1 97 ? 4.996 -3.117 2.774 1.00 97.06 97 GLN A O 1
ATOM 733 N N . SER A 1 98 ? 3.101 -2.048 3.330 1.00 97.69 98 SER A N 1
ATOM 734 C CA . SER A 1 98 ? 2.207 -2.994 2.674 1.00 97.69 98 SER A CA 1
ATOM 735 C C . SER A 1 98 ? 1.857 -2.529 1.263 1.00 97.69 98 SER A C 1
ATOM 737 O O . SER A 1 98 ? 2.193 -3.227 0.307 1.00 97.69 98 SER A O 1
ATOM 739 N N . ALA A 1 99 ? 1.234 -1.360 1.105 1.00 98.38 99 ALA A N 1
ATOM 740 C CA . ALA A 1 99 ? 0.859 -0.836 -0.201 1.00 98.38 99 ALA A CA 1
ATOM 741 C C . ALA A 1 99 ? 1.116 0.667 -0.331 1.00 98.38 99 ALA A C 1
ATOM 743 O O . ALA A 1 99 ? 0.850 1.432 0.595 1.00 98.38 99 ALA A O 1
ATOM 744 N N . TYR A 1 100 ? 1.569 1.075 -1.518 1.00 98.50 100 TYR A N 1
ATOM 745 C CA . TYR A 1 100 ? 1.633 2.475 -1.918 1.00 98.50 100 TYR A CA 1
ATOM 746 C C . TYR A 1 100 ? 0.817 2.718 -3.190 1.00 98.50 100 TYR A C 1
ATOM 748 O O . TYR A 1 100 ? 1.025 2.035 -4.199 1.00 98.50 100 TYR A O 1
ATOM 756 N N . VAL A 1 101 ? -0.112 3.679 -3.145 1.00 97.81 101 VAL A N 1
ATOM 757 C CA . VAL A 1 101 ? -1.048 3.958 -4.249 1.00 97.81 101 VAL A CA 1
ATOM 758 C C . VAL A 1 101 ? -0.875 5.373 -4.795 1.00 97.81 101 VAL A C 1
ATOM 760 O O . VAL A 1 101 ? -0.972 6.355 -4.064 1.00 97.81 101 VAL A O 1
ATOM 763 N N . VAL A 1 102 ? -0.697 5.485 -6.108 1.00 96.62 102 VAL A N 1
ATOM 764 C CA . VAL A 1 102 ? -0.635 6.751 -6.848 1.00 96.62 102 VAL A CA 1
ATOM 765 C C . VAL A 1 102 ? -1.817 6.803 -7.805 1.00 96.62 102 VAL A C 1
ATOM 767 O O . VAL A 1 102 ? -1.878 6.041 -8.772 1.00 96.62 102 VAL A O 1
ATOM 770 N N . MET A 1 103 ? -2.783 7.678 -7.534 1.00 94.44 103 MET A N 1
ATOM 771 C CA . MET A 1 103 ? -4.003 7.768 -8.338 1.00 94.44 103 MET A CA 1
ATOM 772 C C . MET A 1 103 ? -4.703 9.109 -8.124 1.00 94.44 103 MET A C 1
ATOM 774 O O . MET A 1 103 ? -4.916 9.512 -6.985 1.00 94.44 103 MET A O 1
ATOM 778 N N . ASN A 1 104 ? -5.139 9.764 -9.207 1.00 93.44 104 ASN A N 1
ATOM 779 C CA . ASN A 1 104 ? -5.781 11.089 -9.150 1.00 93.44 104 ASN A CA 1
ATOM 780 C C . ASN A 1 104 ? -6.939 11.165 -8.140 1.00 93.44 104 ASN A C 1
ATOM 782 O O . ASN A 1 104 ? -7.041 12.126 -7.387 1.00 93.44 104 ASN A O 1
ATOM 786 N N . ASN A 1 105 ? -7.812 10.157 -8.136 1.00 92.62 105 ASN A N 1
ATOM 787 C CA . ASN A 1 105 ? -8.990 10.070 -7.276 1.00 92.62 105 ASN A CA 1
ATOM 788 C C . ASN A 1 105 ? -8.900 8.886 -6.299 1.00 92.62 105 ASN A C 1
ATOM 790 O O . ASN A 1 105 ? -9.886 8.187 -6.077 1.00 92.62 105 ASN A O 1
ATOM 794 N N . VAL A 1 106 ? -7.724 8.667 -5.690 1.00 95.06 106 VAL A N 1
ATOM 795 C CA . VAL A 1 106 ? -7.522 7.603 -4.684 1.00 95.06 106 VAL A CA 1
ATOM 796 C C . VAL A 1 106 ? -8.535 7.676 -3.534 1.00 95.06 106 VAL A C 1
ATOM 798 O O . VAL A 1 106 ? -8.968 6.639 -3.035 1.00 95.06 106 VAL A O 1
ATOM 801 N N . SER A 1 107 ? -8.983 8.881 -3.165 1.00 94.12 107 SER A N 1
ATOM 802 C CA . SER A 1 107 ? -10.009 9.087 -2.140 1.00 94.12 107 SER A CA 1
ATOM 803 C C . SER A 1 107 ? -11.346 8.445 -2.507 1.00 94.12 107 SER A C 1
ATOM 805 O O . SER A 1 107 ? -11.988 7.871 -1.637 1.00 94.12 107 SER A O 1
ATOM 807 N N . GLU A 1 108 ? -11.752 8.477 -3.781 1.00 94.50 108 GLU A N 1
ATOM 808 C CA . GLU A 1 108 ? -12.999 7.848 -4.235 1.00 94.50 108 GLU A CA 1
ATOM 809 C C . GLU A 1 108 ? -12.938 6.325 -4.106 1.00 94.50 108 GLU A C 1
ATOM 811 O O . GLU A 1 108 ? -13.938 5.702 -3.757 1.00 94.50 108 GLU A O 1
ATOM 816 N N . TRP A 1 109 ? -11.772 5.717 -4.348 1.00 94.25 109 TRP A N 1
ATOM 817 C CA . TRP A 1 109 ? -11.587 4.281 -4.131 1.00 94.25 109 TRP A CA 1
ATOM 818 C C . TRP A 1 109 ? -11.584 3.933 -2.642 1.00 94.25 109 TRP A C 1
ATOM 820 O O . TRP A 1 109 ? -12.277 3.008 -2.227 1.00 94.25 109 TRP A O 1
ATOM 830 N N . CYS A 1 110 ? -10.886 4.727 -1.832 1.00 95.25 110 CYS A N 1
ATOM 831 C CA . CYS A 1 110 ? -10.853 4.586 -0.378 1.00 95.25 110 CYS A CA 1
ATOM 832 C C . CYS A 1 110 ? -12.240 4.733 0.271 1.00 95.25 110 CYS A C 1
ATOM 834 O O . CYS A 1 110 ? -12.552 4.046 1.237 1.00 95.25 110 CYS A O 1
ATOM 836 N N . GLN A 1 111 ? -13.076 5.630 -0.251 1.00 93.44 111 GLN A N 1
ATOM 837 C CA . GLN A 1 111 ? -14.427 5.896 0.253 1.00 93.44 111 GLN A CA 1
ATOM 838 C C . GLN A 1 111 ? -15.483 4.966 -0.343 1.00 93.44 111 GLN A C 1
ATOM 840 O O . GLN A 1 111 ? -16.640 5.002 0.078 1.00 93.44 111 GLN A O 1
ATOM 845 N N . HIS A 1 112 ? -15.120 4.150 -1.334 1.00 92.38 112 HIS A N 1
ATOM 846 C CA . HIS A 1 112 ? -16.056 3.210 -1.917 1.00 92.38 112 HIS A CA 1
ATOM 847 C C . HIS A 1 112 ? -16.353 2.059 -0.951 1.00 92.38 112 HIS A C 1
ATOM 849 O O . HIS A 1 112 ? -15.453 1.499 -0.327 1.00 92.38 112 HIS A O 1
ATOM 855 N N . GLY A 1 113 ? -17.629 1.678 -0.873 1.00 91.69 113 GLY A N 1
ATOM 856 C CA . GLY A 1 113 ? -18.088 0.665 0.067 1.00 91.69 113 GLY A CA 1
ATOM 857 C C . GLY A 1 113 ? -18.164 1.208 1.489 1.00 91.69 113 GLY A C 1
ATOM 858 O O . GLY A 1 113 ? -18.558 2.353 1.710 1.00 91.69 113 GLY A O 1
ATOM 859 N N . ILE A 1 114 ? -17.817 0.368 2.455 1.00 90.25 114 ILE A N 1
ATOM 860 C CA . ILE A 1 114 ? -17.825 0.703 3.879 1.00 90.25 114 ILE A CA 1
ATOM 861 C C . ILE A 1 114 ? -16.393 0.644 4.414 1.00 90.25 114 ILE A C 1
ATOM 863 O O . ILE A 1 114 ? -15.717 -0.371 4.276 1.00 90.25 114 ILE A O 1
ATOM 867 N N . LEU A 1 115 ? -15.936 1.724 5.059 1.00 91.88 115 LEU A N 1
ATOM 868 C CA . LEU A 1 115 ? -14.677 1.765 5.824 1.00 91.88 115 LEU A CA 1
ATOM 869 C C . LEU A 1 115 ? -13.441 1.243 5.054 1.00 91.88 115 LEU A C 1
ATOM 871 O O . LEU A 1 115 ? -12.614 0.521 5.615 1.00 91.88 115 LEU A O 1
ATOM 875 N N . GLY A 1 116 ? -13.329 1.590 3.767 1.00 93.44 116 GLY A N 1
ATOM 876 C CA . GLY A 1 116 ? -12.173 1.245 2.932 1.00 93.44 116 GLY A CA 1
ATOM 877 C C . GLY A 1 116 ? -12.111 -0.209 2.465 1.00 93.44 116 GLY A C 1
ATOM 878 O O . GLY A 1 116 ? -11.052 -0.646 2.013 1.00 93.44 116 GLY A O 1
ATOM 879 N N . GLU A 1 117 ? -13.204 -0.974 2.561 1.00 93.44 117 GLU A N 1
ATOM 880 C CA . GLU A 1 117 ? -13.215 -2.435 2.362 1.00 93.44 117 GLU A CA 1
ATOM 881 C C . GLU A 1 117 ? -12.567 -2.937 1.058 1.00 93.44 117 GLU A C 1
ATOM 883 O O . GLU A 1 117 ? -11.998 -4.027 1.047 1.00 93.44 117 GLU A O 1
ATOM 888 N N . TYR A 1 118 ? -12.603 -2.152 -0.024 1.00 95.12 118 TYR A N 1
ATOM 889 C CA . TYR A 1 118 ? -12.043 -2.543 -1.325 1.00 95.12 118 TYR A CA 1
ATOM 890 C C . TYR A 1 118 ? -10.529 -2.336 -1.456 1.00 95.12 118 TYR A C 1
ATOM 892 O O . TYR A 1 118 ? -9.946 -2.800 -2.435 1.00 95.12 118 TYR A O 1
ATOM 900 N N . LEU A 1 119 ? -9.890 -1.651 -0.506 1.00 95.75 119 LEU A N 1
ATOM 901 C CA . LEU A 1 119 ? -8.445 -1.392 -0.495 1.00 95.75 119 LEU A CA 1
ATOM 902 C C . LEU A 1 119 ? -7.767 -2.031 0.721 1.00 95.75 119 LEU A C 1
ATOM 904 O O . LEU A 1 119 ? -6.671 -2.576 0.611 1.00 95.75 119 LEU A O 1
ATOM 908 N N . LYS A 1 120 ? -8.437 -1.971 1.874 1.00 95.50 120 LYS A N 1
ATOM 909 C CA . LYS A 1 120 ? -7.877 -2.212 3.208 1.00 95.50 120 LYS A CA 1
ATOM 910 C C . LYS A 1 120 ? -7.297 -3.613 3.421 1.00 95.50 120 LYS A C 1
ATOM 912 O O . LYS A 1 120 ? -6.340 -3.765 4.177 1.00 95.50 120 LYS A O 1
ATOM 917 N N . GLY A 1 121 ? -7.858 -4.646 2.789 1.00 96.50 121 GLY A N 1
ATOM 918 C CA . GLY A 1 121 ? -7.434 -6.030 3.021 1.00 96.50 121 GLY A CA 1
ATOM 919 C C . GLY A 1 121 ? -7.515 -6.411 4.508 1.00 96.50 121 GLY A C 1
ATOM 920 O O . GLY A 1 121 ? -8.580 -6.327 5.114 1.00 96.50 121 GLY A O 1
ATOM 921 N N . ASN A 1 122 ? -6.392 -6.821 5.100 1.00 97.44 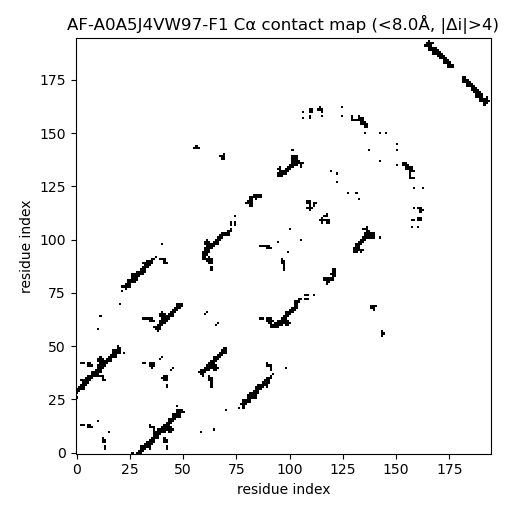122 ASN A N 1
ATOM 922 C CA . ASN A 1 122 ? -6.250 -7.167 6.520 1.00 97.44 122 ASN A CA 1
ATOM 923 C C . ASN A 1 122 ? -5.778 -6.003 7.410 1.00 97.44 122 ASN A C 1
ATOM 925 O O . ASN A 1 122 ? -5.452 -6.248 8.573 1.00 97.44 122 ASN A O 1
ATOM 929 N N . TYR A 1 123 ? -5.698 -4.777 6.891 1.00 97.56 123 TYR A N 1
ATOM 930 C CA . TYR A 1 123 ? -5.364 -3.605 7.695 1.00 97.56 123 TYR A CA 1
ATOM 931 C C . TYR A 1 123 ? -6.447 -3.350 8.755 1.00 97.56 123 TYR A C 1
ATOM 933 O O . TYR A 1 123 ? -7.643 -3.482 8.493 1.00 97.56 123 TYR A O 1
ATOM 941 N N . SER A 1 124 ? -6.032 -2.985 9.965 1.00 95.62 124 SER A N 1
ATOM 942 C CA . SER A 1 124 ? -6.900 -2.684 11.103 1.00 95.62 124 SER A CA 1
ATOM 943 C C . SER A 1 124 ? -6.752 -1.224 11.509 1.00 95.62 124 SER A C 1
ATOM 945 O O . SER A 1 124 ? -5.656 -0.825 11.888 1.00 95.62 124 SER A O 1
ATOM 947 N N . ASP A 1 125 ? -7.861 -0.480 11.575 1.00 93.00 125 ASP A N 1
ATOM 948 C CA . ASP A 1 125 ? -7.867 0.923 12.043 1.00 93.00 125 ASP A CA 1
ATOM 949 C C . ASP A 1 125 ? -7.405 1.066 13.507 1.00 93.00 125 ASP A C 1
ATOM 951 O O . ASP A 1 125 ? -7.171 2.164 13.994 1.00 93.00 125 ASP A O 1
ATOM 955 N N . THR A 1 126 ? -7.338 -0.038 14.260 1.00 92.81 126 THR A N 1
ATOM 956 C CA . THR A 1 126 ? -6.928 -0.034 15.674 1.00 92.81 126 THR A CA 1
ATOM 957 C C . THR A 1 126 ? -5.500 -0.530 15.881 1.00 92.81 126 THR A C 1
ATOM 959 O O . THR A 1 126 ? -4.860 -0.150 16.858 1.00 92.81 126 THR A O 1
ATOM 962 N N . TYR A 1 127 ? -5.016 -1.426 15.017 1.00 94.94 127 TYR A N 1
ATOM 963 C CA . TYR A 1 127 ? -3.799 -2.203 15.290 1.00 94.94 127 TYR A CA 1
ATOM 964 C C . TYR A 1 127 ? -2.723 -2.087 14.215 1.00 94.94 127 TYR A C 1
ATOM 966 O O . TYR A 1 127 ? -1.566 -2.386 14.506 1.00 94.94 127 TYR A O 1
ATOM 974 N N . SER A 1 128 ? -3.082 -1.720 12.986 1.00 96.62 128 SER A N 1
ATOM 975 C CA . SER A 1 128 ? -2.105 -1.566 11.911 1.00 96.62 128 SER A CA 1
ATOM 976 C C . SER A 1 128 ? -1.374 -0.235 12.033 1.00 96.62 128 SER A C 1
ATOM 978 O O . SER A 1 128 ? -1.869 0.712 12.640 1.00 96.62 128 SER A O 1
ATOM 980 N N . ASN A 1 129 ? -0.167 -0.176 11.476 1.00 96.94 129 ASN A N 1
ATOM 981 C CA . ASN A 1 129 ? 0.575 1.071 11.402 1.00 96.94 129 ASN A CA 1
ATOM 982 C C . ASN A 1 129 ? 0.061 1.872 10.202 1.00 96.94 129 ASN A C 1
ATOM 984 O O . ASN A 1 129 ? 0.006 1.326 9.106 1.00 96.94 129 ASN A O 1
ATOM 988 N N . GLU A 1 130 ? -0.251 3.156 10.378 1.00 96.12 130 GLU A N 1
ATOM 989 C CA . GLU A 1 130 ? -0.699 4.046 9.295 1.00 96.12 130 GLU A CA 1
ATOM 990 C C . GLU A 1 130 ? 0.264 4.057 8.084 1.00 96.12 130 GLU A C 1
ATOM 992 O O . GLU A 1 130 ? -0.175 4.258 6.954 1.00 96.12 130 GLU A O 1
ATOM 997 N N . THR A 1 131 ? 1.553 3.745 8.284 1.00 96.81 131 THR A N 1
ATOM 998 C CA . THR A 1 131 ? 2.555 3.614 7.205 1.00 96.81 131 THR A CA 1
ATOM 999 C C . THR A 1 131 ? 2.430 2.331 6.369 1.00 96.81 131 THR A C 1
ATOM 1001 O O . THR A 1 131 ? 3.158 2.146 5.393 1.00 96.81 131 THR A O 1
ATOM 1004 N N . ASP A 1 132 ? 1.572 1.382 6.755 1.00 97.94 132 ASP A N 1
ATOM 1005 C CA . ASP A 1 132 ? 1.327 0.174 5.961 1.00 97.94 132 ASP A CA 1
ATOM 1006 C C . ASP A 1 132 ? 0.612 0.521 4.654 1.00 97.94 132 ASP A C 1
ATOM 1008 O O . ASP A 1 132 ? 0.953 -0.038 3.610 1.00 97.94 132 ASP A O 1
ATOM 1012 N N . LEU A 1 133 ? -0.353 1.441 4.708 1.00 98.38 133 LEU A N 1
ATOM 1013 C CA . LEU A 1 133 ? -1.166 1.861 3.572 1.00 98.38 133 LEU A CA 1
ATOM 1014 C C . LEU A 1 133 ? -1.021 3.364 3.360 1.00 98.38 133 LEU A C 1
ATOM 1016 O O . LEU A 1 133 ? -1.719 4.168 3.975 1.00 98.38 133 LEU A O 1
ATOM 1020 N N . GLU A 1 134 ? -0.152 3.733 2.432 1.00 98.62 134 GLU A N 1
ATOM 1021 C CA . GLU A 1 134 ? 0.115 5.124 2.082 1.00 98.62 134 GLU A CA 1
ATOM 1022 C C . GLU A 1 134 ? -0.200 5.377 0.610 1.00 98.62 134 GLU A C 1
ATOM 1024 O O . GLU A 1 134 ? -0.297 4.468 -0.218 1.00 98.62 134 GLU A O 1
ATOM 1029 N N . GLY A 1 135 ? -0.393 6.636 0.256 1.00 98.12 135 GLY A N 1
ATOM 1030 C CA . GLY A 1 135 ?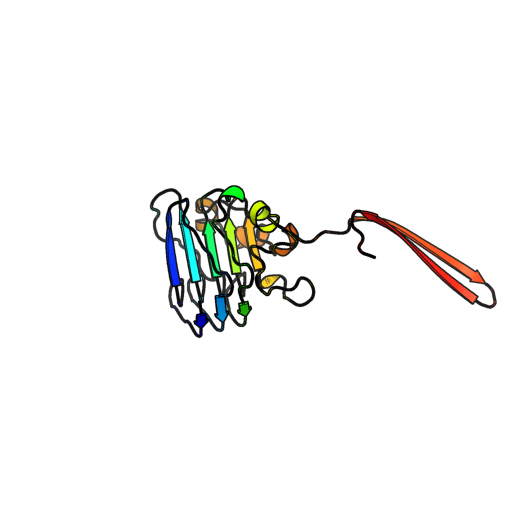 -0.589 6.987 -1.134 1.00 98.12 135 GLY A CA 1
ATOM 1031 C C . GLY A 1 135 ? -0.735 8.473 -1.352 1.00 98.12 135 GLY A C 1
ATOM 1032 O O . GLY A 1 135 ? -0.643 9.288 -0.436 1.00 98.12 135 GLY A O 1
ATOM 1033 N N . ILE A 1 136 ? -0.936 8.826 -2.612 1.00 97.75 136 ILE A N 1
ATOM 1034 C CA . ILE A 1 136 ? -0.931 10.209 -3.055 1.00 97.75 136 ILE A CA 1
ATOM 1035 C C . ILE A 1 136 ? -1.966 10.424 -4.158 1.00 97.75 136 ILE A C 1
ATOM 1037 O O . ILE A 1 136 ? -2.022 9.701 -5.160 1.00 97.75 136 ILE A O 1
ATOM 1041 N N . ALA A 1 137 ? -2.793 11.450 -3.960 1.00 96.44 137 ALA A N 1
ATOM 1042 C CA . ALA A 1 137 ? -3.759 11.909 -4.946 1.00 96.44 137 ALA A CA 1
ATOM 1043 C C . ALA A 1 137 ? -3.046 12.758 -6.007 1.00 96.44 137 ALA A C 1
ATOM 1045 O O . ALA A 1 137 ? -3.043 13.986 -5.944 1.00 96.44 137 ALA A O 1
ATOM 1046 N N . MET A 1 138 ? -2.369 12.104 -6.951 1.00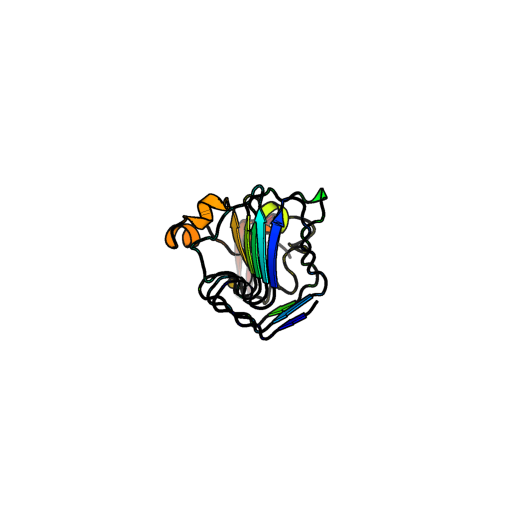 94.19 138 MET A N 1
ATOM 1047 C CA . MET A 1 138 ? -1.527 12.774 -7.941 1.00 94.19 138 MET A CA 1
ATOM 1048 C C . MET A 1 138 ? -1.591 12.075 -9.297 1.00 94.19 138 MET A C 1
ATOM 1050 O O . MET A 1 138 ? -1.721 10.853 -9.382 1.00 94.19 138 MET A O 1
ATOM 1054 N N . ASN A 1 139 ? -1.466 12.865 -10.366 1.00 91.25 139 ASN A N 1
ATOM 1055 C CA . ASN A 1 139 ? -1.327 12.329 -11.713 1.00 91.25 139 ASN A CA 1
ATOM 1056 C C . ASN A 1 139 ? -0.014 11.553 -11.852 1.00 91.25 139 ASN A C 1
ATOM 1058 O O . ASN A 1 139 ? 1.030 12.017 -11.396 1.00 91.25 139 ASN A O 1
ATOM 1062 N N . MET A 1 140 ? -0.061 10.418 -12.552 1.00 89.94 140 MET A N 1
ATOM 1063 C CA . MET A 1 140 ? 1.103 9.567 -12.795 1.00 89.94 140 MET A CA 1
ATOM 1064 C C . MET A 1 140 ? 2.285 10.356 -13.377 1.00 89.94 140 MET A C 1
ATOM 1066 O O . MET A 1 140 ? 3.387 10.272 -12.845 1.00 89.94 140 MET A O 1
ATOM 1070 N N . ASN A 1 141 ? 2.068 11.165 -14.422 1.00 88.94 141 ASN A N 1
ATOM 1071 C CA . ASN A 1 141 ? 3.142 11.947 -15.042 1.00 88.94 141 ASN A CA 1
ATOM 1072 C C . ASN A 1 141 ? 3.776 12.912 -14.037 1.00 88.94 141 ASN A C 1
ATOM 1074 O O . ASN A 1 141 ? 4.994 13.009 -13.977 1.00 88.94 141 ASN A O 1
ATOM 1078 N N . ILE A 1 142 ? 2.967 13.585 -13.215 1.00 91.88 142 ILE A N 1
ATOM 1079 C CA . ILE A 1 142 ? 3.484 14.493 -12.183 1.00 91.88 142 ILE A CA 1
ATOM 1080 C C . ILE A 1 142 ? 4.303 13.707 -11.157 1.00 91.88 142 ILE A C 1
ATOM 1082 O O . ILE A 1 142 ? 5.426 14.100 -10.858 1.00 91.88 142 ILE A O 1
ATOM 1086 N N . PHE A 1 143 ? 3.780 12.582 -10.663 1.00 93.81 143 PHE A N 1
ATOM 1087 C CA . PHE A 1 143 ? 4.446 11.758 -9.654 1.00 93.81 143 PHE A CA 1
ATOM 1088 C C . PHE A 1 143 ? 5.809 11.241 -10.128 1.00 93.81 143 PHE A C 1
ATOM 1090 O O . PHE A 1 143 ? 6.785 11.294 -9.385 1.00 93.81 143 PHE A O 1
ATOM 1097 N N . ASN A 1 144 ? 5.906 10.825 -11.391 1.00 91.38 144 ASN A N 1
ATOM 1098 C CA . ASN A 1 144 ? 7.142 10.298 -11.971 1.00 91.38 144 ASN A CA 1
ATOM 1099 C C . ASN A 1 144 ? 8.283 11.318 -12.069 1.00 91.38 144 ASN A C 1
ATOM 1101 O O . ASN A 1 144 ? 9.445 10.916 -12.133 1.00 91.38 144 ASN A O 1
ATOM 1105 N N . TYR A 1 145 ? 7.962 12.613 -12.080 1.00 91.12 145 TYR A N 1
ATOM 1106 C CA . TYR A 1 145 ? 8.938 13.706 -12.084 1.00 91.12 145 TYR A CA 1
ATOM 1107 C C . TYR A 1 145 ? 8.935 14.507 -10.773 1.00 91.12 145 TYR A C 1
ATOM 1109 O O . TYR A 1 145 ? 9.635 15.515 -10.662 1.00 91.12 145 TYR A O 1
ATOM 1117 N N . ALA A 1 146 ? 8.149 14.089 -9.778 1.00 93.44 146 ALA A N 1
ATOM 1118 C CA . ALA A 1 146 ? 8.050 14.777 -8.503 1.00 93.44 146 ALA A CA 1
ATOM 1119 C C . ALA A 1 146 ? 9.331 14.591 -7.683 1.00 93.44 146 ALA A C 1
ATOM 1121 O O . ALA A 1 146 ? 9.952 13.527 -7.662 1.00 93.44 146 ALA A O 1
ATOM 1122 N N . THR A 1 147 ? 9.714 15.632 -6.945 1.00 94.88 147 THR A N 1
ATOM 1123 C CA . THR A 1 147 ? 10.802 15.518 -5.972 1.00 94.88 147 THR A CA 1
ATOM 1124 C C . THR A 1 147 ? 10.343 14.699 -4.768 1.00 94.88 147 THR A C 1
ATOM 1126 O O . THR A 1 147 ? 9.164 14.697 -4.408 1.00 94.88 147 THR A O 1
ATOM 1129 N N . GLN A 1 148 ? 11.282 14.050 -4.076 1.00 94.12 148 GLN A N 1
ATOM 1130 C CA . GLN A 1 148 ? 10.966 13.316 -2.848 1.00 94.12 148 GLN A CA 1
ATOM 1131 C C . GLN A 1 148 ? 10.320 14.218 -1.786 1.00 94.12 148 GLN A C 1
ATOM 1133 O O . GLN A 1 148 ? 9.399 13.785 -1.102 1.00 94.12 148 GLN A O 1
ATOM 1138 N N . GLN A 1 149 ? 10.752 15.480 -1.692 1.00 96.75 149 GLN A N 1
ATOM 1139 C CA . GLN A 1 149 ? 10.153 16.461 -0.788 1.00 96.75 149 GLN A CA 1
ATOM 1140 C C . GLN A 1 149 ? 8.687 16.741 -1.141 1.00 96.75 149 GLN A C 1
ATOM 1142 O O . GLN A 1 149 ? 7.850 16.791 -0.244 1.00 96.75 149 GLN A O 1
ATOM 1147 N N . LEU A 1 150 ? 8.363 16.890 -2.430 1.00 96.69 150 LEU A N 1
ATOM 1148 C CA . LEU A 1 150 ? 6.987 17.104 -2.877 1.00 96.69 150 LEU A CA 1
ATOM 1149 C C . LEU A 1 150 ? 6.105 15.896 -2.550 1.00 96.69 150 LEU A C 1
ATOM 1151 O O . LEU A 1 150 ? 5.004 16.063 -2.032 1.00 96.69 150 LEU A O 1
ATOM 1155 N N . ILE A 1 151 ? 6.611 14.688 -2.814 1.00 97.56 151 ILE A N 1
ATOM 1156 C CA . ILE A 1 151 ? 5.908 13.444 -2.493 1.00 97.56 151 ILE A CA 1
ATOM 1157 C C . ILE A 1 151 ? 5.667 13.358 -0.986 1.00 97.56 151 ILE A C 1
ATOM 1159 O O . ILE A 1 151 ? 4.538 13.148 -0.567 1.00 97.56 151 ILE A O 1
ATOM 1163 N N . GLN A 1 152 ? 6.690 13.592 -0.163 1.00 97.06 152 GLN A N 1
ATOM 1164 C CA . GLN A 1 152 ? 6.565 13.535 1.294 1.00 97.06 152 GLN A CA 1
ATOM 1165 C C . GLN A 1 152 ? 5.574 14.570 1.851 1.00 97.06 152 GLN A C 1
ATOM 1167 O O . GLN A 1 152 ? 4.924 14.301 2.854 1.00 97.06 152 GLN A O 1
ATOM 1172 N N . GLN A 1 153 ? 5.447 15.737 1.215 1.00 97.88 153 GLN A N 1
ATOM 1173 C CA . GLN A 1 153 ? 4.504 16.782 1.626 1.00 97.88 153 GLN A CA 1
ATOM 1174 C C . GLN A 1 153 ? 3.047 16.486 1.250 1.00 97.88 153 GLN A C 1
ATOM 1176 O O . GLN A 1 153 ? 2.147 17.019 1.893 1.00 97.88 153 GLN A O 1
ATOM 1181 N N . GLN A 1 154 ? 2.810 15.712 0.189 1.00 97.62 154 GLN A N 1
ATOM 1182 C CA . GLN A 1 154 ? 1.468 15.496 -0.366 1.00 97.62 154 GLN A CA 1
ATOM 1183 C C . GLN A 1 154 ? 0.918 14.087 -0.141 1.00 97.62 154 GLN A C 1
ATOM 1185 O O . GLN A 1 154 ? -0.294 13.884 -0.222 1.00 97.62 154 GLN A O 1
ATOM 1190 N N . GLN A 1 155 ? 1.793 13.110 0.084 1.00 98.19 155 GLN A N 1
ATOM 1191 C CA . GLN A 1 155 ? 1.386 11.756 0.418 1.00 98.19 155 GLN A CA 1
ATOM 1192 C C . GLN A 1 155 ? 0.756 11.722 1.812 1.00 98.19 155 GLN A C 1
ATOM 1194 O O . GLN A 1 155 ? 1.035 12.577 2.655 1.00 98.19 155 GLN A O 1
ATOM 1199 N N . GLN A 1 156 ? -0.082 10.724 2.055 1.00 97.81 156 GLN A N 1
ATOM 1200 C CA . GLN A 1 156 ? -0.700 10.522 3.356 1.00 97.81 156 GLN A CA 1
ATOM 1201 C C . GLN A 1 156 ? -1.073 9.054 3.583 1.00 97.81 156 GLN A C 1
ATOM 1203 O O . GLN A 1 156 ? -1.269 8.312 2.609 1.00 97.81 156 GLN A O 1
ATOM 1208 N N . PRO A 1 157 ? -1.271 8.653 4.851 1.00 98.00 157 PRO A N 1
ATOM 1209 C CA . PRO A 1 157 ? -1.960 7.414 5.170 1.00 98.00 157 PRO A CA 1
ATOM 1210 C C . PRO A 1 157 ? -3.338 7.377 4.512 1.00 98.00 157 PRO A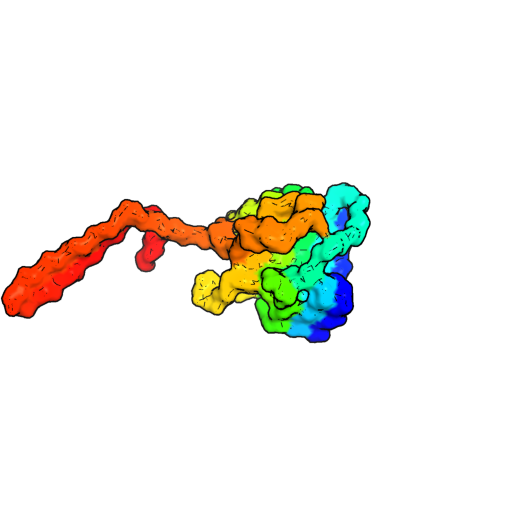 C 1
ATOM 1212 O O . PRO A 1 157 ? -4.139 8.307 4.650 1.00 98.00 157 PRO A O 1
ATOM 1215 N N . LEU A 1 158 ? -3.638 6.288 3.810 1.00 97.75 158 LEU A N 1
ATOM 1216 C CA . LEU A 1 158 ? -4.906 6.143 3.092 1.00 97.75 158 LEU A CA 1
ATOM 1217 C C . LEU A 1 158 ? -6.099 6.012 4.047 1.00 97.75 158 LEU A C 1
ATOM 1219 O O . LEU A 1 158 ? -7.217 6.370 3.676 1.00 97.75 158 LEU A O 1
ATOM 1223 N N . GLU A 1 159 ? -5.853 5.594 5.295 1.00 96.19 159 GLU A N 1
ATOM 1224 C CA . GLU A 1 159 ? -6.871 5.494 6.346 1.00 96.19 159 GLU A CA 1
ATOM 1225 C C . GLU A 1 159 ? -7.646 6.795 6.555 1.00 96.19 159 GLU A C 1
ATOM 1227 O O . GLU A 1 159 ? -8.853 6.768 6.798 1.00 96.19 159 GLU A O 1
ATOM 1232 N N . LEU A 1 160 ? -6.997 7.947 6.361 1.00 94.25 160 LEU A N 1
ATOM 1233 C CA . LEU A 1 160 ? -7.625 9.260 6.507 1.00 94.25 160 LEU A CA 1
ATOM 1234 C C . LEU A 1 160 ? -8.841 9.460 5.594 1.00 94.25 160 LEU A C 1
ATOM 1236 O O . LEU A 1 160 ? -9.702 10.283 5.903 1.00 94.25 160 LEU A O 1
ATOM 1240 N N . PHE A 1 161 ? -8.939 8.717 4.491 1.00 93.88 161 PHE A N 1
ATOM 1241 C CA . PHE A 1 161 ? -10.050 8.838 3.554 1.00 93.88 161 PHE A CA 1
ATOM 1242 C C . PHE A 1 161 ? -11.300 8.055 3.958 1.00 93.88 161 PHE A C 1
ATOM 1244 O O . PHE A 1 161 ? -12.393 8.460 3.559 1.00 93.88 161 PHE A O 1
ATOM 1251 N N . TRP A 1 162 ? -11.167 6.964 4.721 1.00 92.62 162 TRP A N 1
ATOM 1252 C CA . TRP A 1 162 ? -12.307 6.158 5.187 1.00 92.62 162 TRP A CA 1
ATOM 1253 C C . TRP A 1 162 ? -12.545 6.232 6.692 1.00 92.62 162 TRP A C 1
ATOM 1255 O O . TRP A 1 162 ? -13.593 5.783 7.166 1.00 92.62 162 TRP A O 1
ATOM 1265 N N . ARG A 1 163 ? -11.607 6.799 7.457 1.00 86.06 163 ARG A N 1
ATOM 1266 C CA . ARG A 1 163 ? -11.809 7.043 8.878 1.00 86.06 163 ARG A CA 1
ATOM 1267 C C . ARG A 1 163 ? -12.937 8.050 9.052 1.00 86.06 163 ARG A C 1
ATOM 1269 O O . ARG A 1 163 ? -12.856 9.196 8.612 1.00 86.06 163 ARG A O 1
ATOM 1276 N N . ILE A 1 164 ? -13.987 7.627 9.748 1.00 70.06 164 ILE A N 1
ATOM 1277 C CA . ILE A 1 164 ? -15.020 8.537 10.227 1.00 70.06 164 ILE A CA 1
ATOM 1278 C C . ILE A 1 164 ? -14.379 9.376 11.335 1.00 70.06 164 ILE A C 1
ATOM 1280 O O . ILE A 1 164 ? -14.286 8.949 12.484 1.00 70.06 164 ILE A O 1
ATOM 1284 N N . LEU A 1 165 ? -13.881 10.560 10.984 1.00 67.69 165 LEU A N 1
ATOM 1285 C CA . LEU A 1 165 ? -13.391 11.506 11.975 1.00 67.69 165 LEU A CA 1
ATOM 1286 C C . LEU A 1 165 ? -14.594 12.046 12.752 1.00 67.69 165 LEU A C 1
ATOM 1288 O O . LEU A 1 165 ? -15.429 12.772 12.208 1.00 67.69 165 LEU A O 1
ATOM 1292 N N . GLY A 1 166 ? -14.685 11.676 14.029 1.00 68.62 166 GLY A N 1
ATOM 1293 C CA . GLY A 1 166 ? -15.565 12.358 14.964 1.00 68.62 166 GLY A CA 1
ATOM 1294 C C . GLY A 1 166 ? -15.137 13.821 15.063 1.00 68.62 166 GLY A C 1
ATOM 1295 O O . GLY A 1 166 ? -14.001 14.114 15.435 1.00 68.62 166 GLY A O 1
ATOM 1296 N N . ILE A 1 167 ? -16.021 14.746 14.701 1.00 77.31 167 ILE A N 1
ATOM 1297 C CA . ILE A 1 167 ? -15.771 16.178 14.843 1.00 77.31 167 ILE A CA 1
ATOM 1298 C C . ILE A 1 167 ? -16.247 16.579 16.230 1.00 77.31 167 ILE A C 1
ATOM 1300 O O . ILE A 1 167 ? -17.451 16.646 16.478 1.00 77.31 167 ILE A O 1
ATOM 1304 N N . LEU A 1 168 ? -15.316 16.871 17.135 1.00 85.94 168 LEU A N 1
ATOM 1305 C CA . LEU A 1 168 ? -15.645 17.472 18.423 1.00 85.94 168 LEU A CA 1
ATOM 1306 C C . LEU A 1 168 ? -15.963 18.957 18.214 1.00 85.94 168 LEU A C 1
ATOM 1308 O O . LEU A 1 168 ? -15.069 19.766 17.979 1.00 85.94 168 LEU A O 1
ATOM 1312 N N . ASN A 1 169 ? -17.236 19.321 18.337 1.00 87.38 169 ASN A N 1
ATOM 1313 C CA . ASN A 1 169 ? -17.679 20.709 18.213 1.00 87.38 169 ASN A CA 1
ATOM 1314 C C . ASN A 1 169 ? -17.513 21.476 19.529 1.00 87.38 169 ASN A C 1
ATOM 1316 O O . ASN A 1 169 ? -17.273 22.682 19.521 1.00 87.38 169 ASN A O 1
ATOM 1320 N N . LYS A 1 170 ? -17.671 20.796 20.672 1.00 90.69 170 LYS A N 1
ATOM 1321 C CA . LYS A 1 170 ? -17.620 21.422 21.998 1.00 90.69 170 LYS A CA 1
ATOM 1322 C C . LYS A 1 170 ? -17.271 20.408 23.081 1.00 90.69 170 LYS A C 1
ATOM 1324 O O . LYS A 1 170 ? -17.811 19.305 23.105 1.00 90.69 170 LYS A O 1
ATOM 1329 N N . ALA A 1 171 ? -16.438 20.821 24.031 1.00 93.12 171 ALA A N 1
ATOM 1330 C CA . ALA A 1 171 ? -16.153 20.069 25.248 1.00 93.12 171 ALA A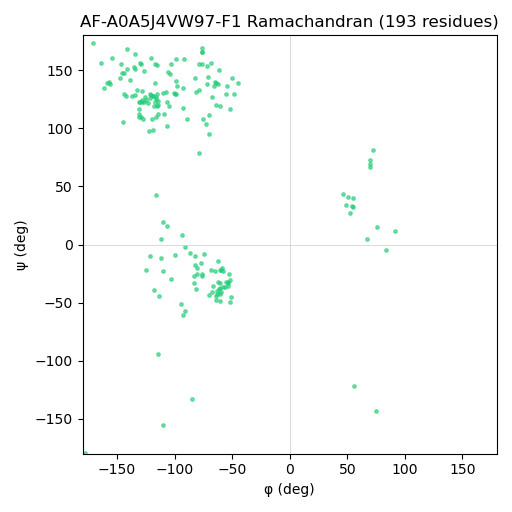 CA 1
ATOM 1331 C C . ALA A 1 171 ? -16.351 20.962 26.476 1.00 93.12 171 ALA A C 1
ATOM 1333 O O . ALA A 1 171 ? -15.707 22.001 26.598 1.00 93.12 171 ALA A O 1
ATOM 1334 N N . ASN A 1 172 ? -17.225 20.551 27.396 1.00 92.19 172 ASN A N 1
ATOM 1335 C CA . ASN A 1 172 ? -17.405 21.209 28.689 1.00 92.19 172 ASN A CA 1
ATOM 1336 C C . ASN A 1 172 ? -17.027 20.255 29.817 1.00 92.19 172 ASN A C 1
ATOM 1338 O O . ASN A 1 172 ? -17.404 19.081 29.807 1.00 92.19 172 ASN A O 1
ATOM 1342 N N . VAL A 1 173 ? -16.349 20.788 30.828 1.00 91.19 173 VAL A N 1
ATOM 1343 C CA . VAL A 1 173 ? -16.058 20.072 32.069 1.00 91.19 173 VAL A CA 1
ATOM 1344 C C . VAL A 1 173 ? -16.754 20.793 33.210 1.00 91.19 173 VAL A C 1
ATOM 1346 O O . VAL A 1 173 ? -16.523 21.977 33.442 1.00 91.19 173 VAL A O 1
ATOM 1349 N N . ILE A 1 174 ? -17.610 20.076 33.932 1.00 90.38 174 ILE A N 1
ATOM 1350 C CA . ILE A 1 174 ? -18.297 20.591 35.115 1.00 90.38 174 ILE A CA 1
ATOM 1351 C C . ILE A 1 174 ? -17.709 19.899 36.341 1.00 90.38 174 ILE A C 1
ATOM 1353 O O . ILE A 1 174 ? -17.907 18.698 36.545 1.00 90.38 174 ILE A O 1
ATOM 1357 N N . ALA A 1 175 ? -17.011 20.670 37.172 1.00 89.12 175 ALA A N 1
ATOM 1358 C CA . ALA A 1 175 ? -16.526 20.229 38.472 1.00 89.12 175 ALA A CA 1
ATOM 1359 C C . ALA A 1 175 ? -17.546 20.582 39.559 1.00 89.12 175 ALA A C 1
ATOM 1361 O O . ALA A 1 175 ? -17.834 21.750 39.808 1.00 89.12 175 ALA A O 1
ATOM 1362 N N . LYS A 1 176 ? -18.091 19.562 40.223 1.00 85.56 176 LYS A N 1
ATOM 1363 C CA . LYS A 1 176 ? -18.905 19.716 41.431 1.00 85.56 176 LYS A CA 1
ATOM 1364 C C . LYS A 1 176 ? -18.075 19.253 42.619 1.00 85.56 176 LYS A C 1
ATOM 1366 O O . LYS A 1 176 ? -17.903 18.050 42.823 1.00 85.56 176 LYS A O 1
ATOM 1371 N N . VAL A 1 177 ? -17.539 20.215 43.365 1.00 82.94 177 VAL A N 1
ATOM 1372 C CA . VAL A 1 177 ? -16.749 19.974 44.578 1.00 82.94 177 VAL A CA 1
ATOM 1373 C C . VAL A 1 177 ? -17.645 20.179 45.796 1.00 82.94 177 VAL A C 1
ATOM 1375 O O . VAL A 1 177 ? -18.325 21.195 45.909 1.00 82.94 177 VAL A O 1
ATOM 1378 N N . SER A 1 178 ? -17.653 19.209 46.704 1.00 80.31 178 SER A N 1
ATOM 1379 C CA . SER A 1 178 ? -18.290 19.307 48.020 1.00 80.31 178 SER A CA 1
ATOM 1380 C C . SER A 1 178 ? -17.335 18.774 49.087 1.00 80.31 178 SER A C 1
ATOM 1382 O O . SER A 1 178 ? -16.382 18.068 48.759 1.00 80.31 178 SER A O 1
ATOM 1384 N N . MET A 1 179 ? -17.602 19.072 50.361 1.00 71.38 179 MET A N 1
ATOM 1385 C CA . MET A 1 179 ? -16.734 18.674 51.483 1.00 71.38 179 MET A CA 1
ATOM 1386 C C . MET A 1 179 ? -16.523 17.155 51.604 1.00 71.38 179 MET A C 1
ATOM 1388 O O . MET A 1 179 ? -15.560 16.727 52.229 1.00 71.38 179 MET A O 1
ATOM 1392 N N . THR A 1 180 ? -17.405 16.338 51.020 1.00 72.38 180 THR A N 1
ATOM 1393 C CA . THR A 1 180 ? -17.377 14.870 51.144 1.00 72.38 180 THR A CA 1
ATOM 1394 C C . THR A 1 180 ? -17.248 14.139 49.809 1.00 72.38 180 THR A C 1
ATOM 1396 O O . THR A 1 180 ? -17.031 12.928 49.795 1.00 72.38 180 THR A O 1
ATOM 1399 N N . LYS A 1 181 ? -17.380 14.835 48.670 1.00 69.50 181 LYS A N 1
ATOM 1400 C CA . LYS A 1 181 ? -17.285 14.218 47.342 1.00 69.50 181 LYS A CA 1
ATOM 1401 C C . LYS A 1 181 ? -16.947 15.230 46.255 1.00 69.50 181 LYS A C 1
ATOM 1403 O O . LYS A 1 181 ? -17.549 16.302 46.177 1.00 69.50 181 LYS A O 1
ATOM 1408 N N . THR A 1 182 ? -16.075 14.817 45.347 1.00 79.94 182 THR A N 1
ATOM 1409 C CA . THR A 1 182 ? -15.786 15.532 44.103 1.00 79.94 182 THR A CA 1
ATOM 1410 C C . THR A 1 182 ? -16.332 14.728 42.931 1.00 79.94 182 THR A C 1
ATOM 1412 O O . THR A 1 182 ? -16.097 13.524 42.836 1.00 79.94 182 THR A O 1
ATOM 1415 N N . LYS A 1 183 ? -17.083 15.381 42.040 1.00 87.31 183 LYS A N 1
ATOM 1416 C CA . LYS A 1 183 ? -17.550 14.796 40.779 1.00 87.31 183 LYS A CA 1
ATOM 1417 C C . LYS A 1 183 ? -17.143 15.691 39.618 1.00 87.31 183 LYS A C 1
ATOM 1419 O O . LYS A 1 183 ? -17.492 16.868 39.590 1.00 87.31 183 LYS A O 1
ATOM 1424 N N . LEU A 1 184 ? -16.473 15.100 38.637 1.00 90.06 184 LEU A N 1
ATOM 1425 C CA . LEU A 1 184 ? -16.247 15.696 37.325 1.00 90.06 184 LEU A CA 1
ATOM 1426 C C . LEU A 1 184 ? -17.284 15.134 36.353 1.00 90.06 184 LEU A C 1
ATOM 1428 O O . LEU A 1 184 ? -17.595 13.944 36.390 1.00 90.06 184 LEU A O 1
ATOM 1432 N N . SER A 1 185 ? -17.872 15.996 35.530 1.00 89.69 185 SER A N 1
ATOM 1433 C CA . SER A 1 185 ? -18.770 15.602 34.441 1.00 89.69 185 SER A CA 1
ATOM 1434 C C . SER A 1 185 ? -18.244 16.185 33.139 1.00 89.69 185 SER A C 1
ATOM 1436 O O . SER A 1 185 ? -18.043 17.395 33.052 1.00 89.69 185 SER A O 1
ATOM 1438 N N . PHE A 1 186 ? -18.023 15.321 32.153 1.00 89.25 186 PHE A N 1
ATOM 1439 C CA . PHE A 1 186 ? -17.594 15.697 30.811 1.00 89.25 186 PHE A CA 1
ATOM 1440 C C . PHE A 1 186 ? -18.820 15.723 29.902 1.00 89.25 186 PHE A C 1
ATOM 1442 O O . PHE A 1 186 ? -19.606 14.777 29.898 1.00 89.25 186 PHE A O 1
ATOM 1449 N N . ILE A 1 187 ? -18.995 16.812 29.163 1.00 89.69 187 ILE A N 1
ATOM 1450 C CA . ILE A 1 187 ? -20.034 16.958 28.145 1.00 89.69 187 ILE A CA 1
ATOM 1451 C C . ILE A 1 187 ? -19.307 17.204 26.832 1.00 89.69 187 ILE A C 1
ATOM 1453 O O . ILE A 1 187 ? -18.732 18.276 26.640 1.00 89.69 187 ILE A O 1
ATOM 1457 N N . LEU A 1 188 ? -19.311 16.200 25.961 1.00 89.31 188 LEU A N 1
ATOM 1458 C CA . LEU A 1 188 ? -18.729 16.270 24.628 1.00 89.31 188 LEU A CA 1
ATOM 1459 C C . LEU A 1 188 ? -19.874 16.340 23.619 1.00 89.31 188 LEU A C 1
ATOM 1461 O O . LEU A 1 188 ? -20.740 15.469 23.603 1.00 89.31 188 LEU A O 1
ATOM 1465 N N . GLU A 1 189 ? -19.889 17.385 22.801 1.00 89.44 189 GLU A N 1
ATOM 1466 C CA . GLU A 1 189 ? -20.845 17.562 21.711 1.00 89.44 189 GLU A CA 1
ATOM 1467 C C . GLU A 1 189 ? -20.060 17.538 20.400 1.00 89.44 189 GLU A C 1
ATOM 1469 O O . GLU A 1 189 ? -19.061 18.244 20.241 1.00 89.44 189 GLU A O 1
ATOM 1474 N N . GLY A 1 190 ? -20.499 16.729 19.445 1.00 86.00 190 GLY A N 1
ATOM 1475 C CA . GLY A 1 190 ? -19.794 16.567 18.185 1.00 86.00 190 GLY A CA 1
ATOM 1476 C C . GLY A 1 190 ? -20.591 15.776 17.161 1.00 86.00 190 GLY A C 1
ATOM 1477 O O . GLY A 1 190 ? -21.664 15.257 17.459 1.00 86.00 190 GLY A O 1
ATOM 1478 N N . GLN A 1 191 ? -20.066 15.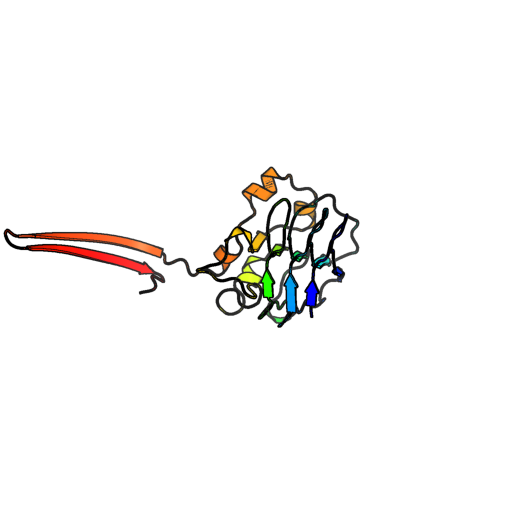706 15.944 1.00 82.94 191 GLN A N 1
ATOM 1479 C CA . GLN A 1 191 ? -20.602 14.882 14.862 1.00 82.94 191 GLN A CA 1
ATOM 1480 C C . GLN A 1 191 ? -19.803 13.592 14.778 1.00 82.94 191 GLN A C 1
ATOM 1482 O O . GLN A 1 191 ? -18.587 13.624 14.924 1.00 82.94 191 GLN A O 1
ATOM 1487 N N . ASN A 1 192 ? -20.474 12.468 14.526 1.00 73.62 192 ASN A N 1
ATOM 1488 C CA . ASN A 1 192 ? -19.828 11.162 14.376 1.00 73.62 192 ASN A CA 1
ATOM 1489 C C . ASN A 1 192 ? -18.896 10.783 15.548 1.00 73.62 192 ASN A C 1
ATOM 1491 O O . ASN A 1 192 ? -17.930 10.043 15.375 1.00 73.62 192 ASN A O 1
ATOM 1495 N N . MET A 1 193 ? -19.177 11.312 16.743 1.00 72.81 193 MET A N 1
ATOM 1496 C CA . MET A 1 193 ? -18.507 10.927 17.981 1.00 72.81 193 MET A CA 1
ATOM 1497 C C . MET A 1 193 ? -19.024 9.534 18.344 1.00 72.81 193 MET A C 1
ATOM 1499 O O . MET A 1 193 ? -20.173 9.394 18.760 1.00 72.81 193 MET A O 1
ATOM 1503 N N . ILE A 1 194 ? -18.217 8.503 18.103 1.00 63.97 194 ILE A N 1
ATOM 1504 C CA . ILE A 1 194 ? -18.571 7.125 18.456 1.00 63.97 194 ILE A CA 1
ATOM 1505 C C . ILE A 1 194 ? -18.589 7.034 19.989 1.00 63.97 194 ILE A C 1
ATOM 1507 O O . ILE A 1 194 ? -17.634 7.466 20.639 1.00 63.97 194 ILE A O 1
ATOM 1511 N N . SER A 1 195 ? -19.698 6.547 20.550 1.00 50.03 195 SER A N 1
ATOM 1512 C CA . SER A 1 195 ? -19.898 6.325 21.990 1.00 50.03 195 SER A CA 1
ATOM 1513 C C . SER A 1 195 ? -19.313 5.004 22.461 1.00 50.03 195 SER A C 1
ATOM 1515 O O . SER A 1 195 ? -19.550 4.013 21.731 1.00 50.03 195 SER A O 1
#

Radius of gyration: 20.36 Å; Cα contacts (8 Å, |Δi|>4): 508; chains: 1; bounding box: 37×38×75 Å

Secondary structure (DSSP, 8-state):
-EEES-EESSS-SSEEEEEETT--EE-TT-EEES-EESSS-SSEEEEEESS-----S--S--SSEEEEESSPP-GGG--EE-TT-EEES---SSS-SSEEEEETTHHHHHTSSSTTHHHHTT--TTTS-GGGEEEE---HHHHHH--HHHHHHH-EEGGGGTS---EEEEEEEEEEE-SS-EEEEEEEEEES---